Protein AF-A8IU76-F1 (afdb_monomer_lite)

Sequence (264 aa):
MLEATATAAWGLGAREHKGDKATFLGLSVDLSAPYYNNNNHASSGDSSPSNGSLADVPVNFDLFSGLPHAPPAPAAPAAQATANPQADYIAAILAAAAEAKGAQGGAAAYGATSDQMAKQAYAAAVAQQQHQQQVAAAQAQAQQQALLQHYLAQQQAQQHAQQHAQQLLMLQAQQQQVAAQRAAQQQAAQIAAAAQIAAVQRAQQLAAHQAAAQQAAMMQAYQAGAAVQAQRAAAQQAMQQLQAAAFLQQALLQIQQAQQNNKK

Structure (mmCIF, N/CA/C/O backbone):
data_AF-A8IU76-F1
#
_entry.id   AF-A8IU76-F1
#
loop_
_atom_site.group_PDB
_atom_site.id
_atom_site.type_symbol
_atom_site.label_atom_id
_atom_site.label_alt_id
_atom_site.label_comp_id
_atom_site.label_asym_id
_atom_site.label_entity_id
_atom_site.label_seq_id
_atom_site.pdbx_PDB_ins_code
_atom_site.Cartn_x
_atom_site.Cartn_y
_atom_site.Cartn_z
_atom_site.occupancy
_atom_site.B_iso_or_equiv
_atom_site.auth_seq_id
_atom_site.auth_comp_id
_atom_site.auth_asym_id
_atom_site.auth_atom_id
_atom_site.pdbx_PDB_model_num
ATOM 1 N N . MET A 1 1 ? -21.729 -13.462 -30.671 1.00 39.34 1 MET A N 1
ATOM 2 C CA . MET A 1 1 ? -21.453 -14.477 -29.638 1.00 39.34 1 MET A CA 1
ATOM 3 C C . MET A 1 1 ? -21.723 -13.840 -28.289 1.00 39.34 1 MET A C 1
ATOM 5 O O . MET A 1 1 ? -20.968 -12.972 -27.875 1.00 39.34 1 MET A O 1
ATOM 9 N N . LEU A 1 2 ? -22.870 -14.180 -27.701 1.00 38.78 2 LEU A N 1
ATOM 10 C CA . LEU A 1 2 ? -23.130 -14.037 -26.269 1.00 38.78 2 LEU A CA 1
ATOM 11 C C . LEU A 1 2 ? -22.317 -15.107 -25.529 1.00 38.78 2 LEU A C 1
ATOM 13 O O . LEU A 1 2 ? -22.300 -16.229 -26.019 1.00 38.78 2 LEU A O 1
ATOM 17 N N . GLU A 1 3 ? -21.723 -14.751 -24.386 1.00 28.91 3 GLU A N 1
ATOM 18 C CA . GLU A 1 3 ? -21.506 -15.575 -23.171 1.00 28.91 3 GLU A CA 1
ATOM 19 C C . GLU A 1 3 ? -20.602 -14.753 -22.220 1.00 28.91 3 GLU A C 1
ATOM 21 O O . GLU A 1 3 ? -19.431 -14.544 -22.501 1.00 28.91 3 GLU A O 1
ATOM 26 N N . ALA A 1 4 ? -21.137 -13.963 -21.283 1.00 29.64 4 ALA A N 1
ATOM 27 C CA . ALA A 1 4 ? -21.650 -14.323 -19.952 1.00 29.64 4 ALA A CA 1
ATOM 28 C C . ALA A 1 4 ? -20.637 -13.973 -18.827 1.00 29.64 4 ALA A C 1
ATOM 30 O O . ALA A 1 4 ? -19.606 -14.617 -18.711 1.00 29.64 4 ALA A O 1
ATOM 31 N N . THR A 1 5 ? -21.025 -13.005 -17.969 1.00 34.19 5 THR A N 1
ATOM 32 C CA . THR A 1 5 ? -20.860 -12.954 -16.483 1.00 34.19 5 THR A CA 1
ATOM 33 C C . THR A 1 5 ? -19.451 -13.067 -15.849 1.00 34.19 5 THR A C 1
ATOM 35 O O . THR A 1 5 ? -18.667 -13.929 -16.188 1.00 34.19 5 THR A O 1
ATOM 38 N N . ALA A 1 6 ? -19.065 -12.287 -14.830 1.00 31.52 6 ALA A N 1
ATOM 39 C CA . ALA A 1 6 ? -19.835 -11.993 -13.627 1.00 31.52 6 ALA A CA 1
ATOM 40 C C . ALA A 1 6 ? -19.388 -10.708 -12.901 1.00 31.52 6 ALA A C 1
ATOM 42 O O . ALA A 1 6 ? -18.216 -10.474 -12.612 1.00 31.52 6 ALA A O 1
ATOM 43 N N . THR A 1 7 ? -20.401 -9.932 -12.538 1.00 45.78 7 THR A N 1
ATOM 44 C CA . THR A 1 7 ? -20.462 -8.948 -11.462 1.00 45.78 7 THR A CA 1
ATOM 45 C C . THR A 1 7 ? -20.035 -9.557 -10.121 1.00 45.78 7 THR A C 1
ATOM 47 O O . THR A 1 7 ? -20.655 -10.510 -9.657 1.00 45.78 7 THR A O 1
ATOM 50 N N . ALA A 1 8 ? -19.046 -8.962 -9.454 1.00 34.59 8 ALA A N 1
ATOM 51 C CA . ALA A 1 8 ? -18.797 -9.168 -8.027 1.00 34.59 8 ALA A CA 1
ATOM 52 C C . ALA A 1 8 ? -18.811 -7.811 -7.313 1.00 34.59 8 ALA A C 1
ATOM 54 O O . ALA A 1 8 ? -17.781 -7.260 -6.933 1.00 34.59 8 ALA A O 1
ATOM 55 N N . ALA A 1 9 ? -20.017 -7.267 -7.146 1.00 38.09 9 ALA A N 1
ATOM 56 C CA . ALA A 1 9 ? -20.291 -6.371 -6.038 1.00 38.09 9 ALA A CA 1
ATOM 57 C C . ALA A 1 9 ? -20.128 -7.195 -4.756 1.00 38.09 9 ALA A C 1
ATOM 59 O O . ALA A 1 9 ? -20.856 -8.165 -4.548 1.00 38.09 9 ALA A O 1
ATOM 60 N N . TRP A 1 10 ? -19.187 -6.825 -3.892 1.00 32.84 10 TRP A N 1
ATOM 61 C CA . TRP A 1 10 ? -19.132 -7.352 -2.530 1.00 32.84 10 TRP A CA 1
ATOM 62 C C . TRP A 1 10 ? -20.201 -6.643 -1.692 1.00 32.84 10 TRP A C 1
ATOM 64 O O . TRP A 1 10 ? -19.914 -5.885 -0.773 1.00 32.84 10 TRP A O 1
ATOM 74 N N . GLY A 1 11 ? -21.462 -6.875 -2.061 1.00 36.66 11 GLY A N 1
ATOM 75 C CA . GLY A 1 11 ? -22.603 -6.706 -1.181 1.00 36.66 11 GLY A CA 1
ATOM 76 C C . GLY A 1 11 ? -22.719 -7.971 -0.346 1.00 36.66 11 GLY A C 1
ATOM 77 O O . GLY A 1 11 ? -23.295 -8.962 -0.792 1.00 36.66 11 GLY A O 1
ATOM 78 N N . LEU A 1 12 ? -22.138 -7.956 0.852 1.00 33.41 12 LEU A N 1
ATOM 79 C CA . LEU A 1 12 ? -22.355 -9.004 1.841 1.00 33.41 12 LEU A CA 1
ATOM 80 C C . LEU A 1 12 ? -23.791 -8.864 2.372 1.00 33.41 12 LEU A C 1
ATOM 82 O O . LEU A 1 12 ? -24.054 -8.157 3.340 1.00 33.41 12 LEU A O 1
ATOM 86 N N . GLY A 1 13 ? -24.735 -9.493 1.674 1.00 35.84 13 GLY A N 1
ATOM 87 C CA . GLY A 1 13 ? -26.127 -9.595 2.091 1.00 35.84 13 GLY A CA 1
ATOM 88 C C . GLY A 1 13 ? -26.272 -10.591 3.236 1.00 35.84 13 GLY A C 1
ATOM 89 O O . GLY A 1 13 ? -26.252 -11.802 3.021 1.00 35.84 13 GLY 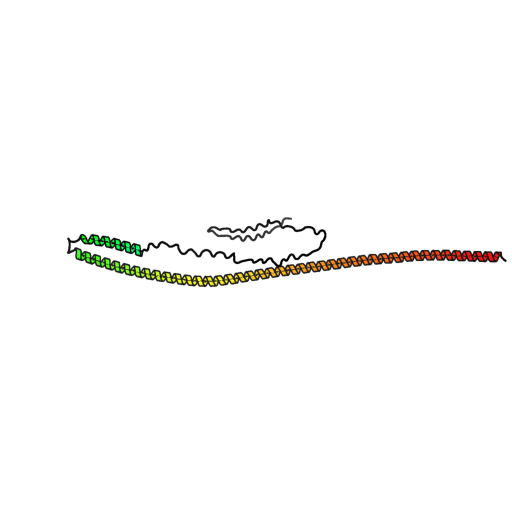A O 1
ATOM 90 N N . ALA A 1 14 ? -26.459 -10.073 4.447 1.00 36.88 14 ALA A N 1
ATOM 91 C CA . ALA A 1 14 ? -27.038 -10.814 5.553 1.00 36.88 14 ALA A CA 1
ATOM 92 C C . ALA A 1 14 ? -28.473 -11.224 5.182 1.00 36.88 14 ALA A C 1
ATOM 94 O O . ALA A 1 14 ? -29.310 -10.379 4.863 1.00 36.88 14 ALA A O 1
ATOM 95 N N . ARG A 1 15 ? -28.773 -12.525 5.220 1.00 34.53 15 ARG A N 1
ATOM 96 C CA . ARG A 1 15 ? -30.160 -12.991 5.294 1.00 34.53 15 ARG A CA 1
ATOM 97 C C . ARG A 1 15 ? -30.530 -13.113 6.760 1.00 34.53 15 ARG A C 1
ATOM 99 O O . ARG A 1 15 ? -30.191 -14.086 7.423 1.00 34.53 15 ARG A O 1
ATOM 106 N N . GLU A 1 16 ? -31.203 -12.083 7.242 1.00 35.94 16 GLU A N 1
ATOM 107 C CA . GLU A 1 16 ? -31.810 -12.036 8.560 1.00 35.94 16 GLU A CA 1
ATOM 108 C C . GLU A 1 16 ? -33.067 -12.921 8.590 1.00 35.94 16 GLU A C 1
ATOM 110 O O . GLU A 1 16 ? -33.919 -12.858 7.699 1.00 35.94 16 GLU A O 1
ATOM 115 N N . HIS A 1 17 ? -33.191 -13.751 9.626 1.00 36.34 17 HIS A N 1
ATOM 116 C CA . HIS A 1 17 ? -34.420 -14.463 9.951 1.00 36.34 17 HIS A CA 1
ATOM 117 C C . HIS A 1 17 ? -35.141 -13.663 11.046 1.00 36.34 17 HIS A C 1
ATOM 119 O O . HIS A 1 17 ? -34.788 -13.756 12.212 1.00 36.34 17 HIS A O 1
ATOM 125 N N . LYS A 1 18 ? -36.141 -12.873 10.627 1.00 38.44 18 LYS A N 1
ATOM 126 C CA . LYS A 1 18 ? -37.243 -12.284 11.416 1.00 38.44 18 LYS A CA 1
ATOM 127 C C . LYS A 1 18 ? -36.901 -11.733 12.816 1.00 38.44 18 LYS A C 1
ATOM 129 O O . LYS A 1 18 ? -37.020 -12.455 13.801 1.00 38.44 18 LYS A O 1
ATOM 134 N N . GLY A 1 19 ? -36.725 -10.414 12.911 1.00 42.75 19 GLY A N 1
ATOM 135 C CA . GLY A 1 19 ? -37.005 -9.672 14.145 1.00 42.75 19 GLY A CA 1
ATOM 136 C C . GLY A 1 19 ? -36.156 -8.418 14.328 1.00 42.75 19 GLY A C 1
ATOM 137 O O . GLY A 1 19 ? -35.004 -8.526 14.711 1.00 42.75 19 GLY A O 1
ATOM 138 N N . ASP A 1 20 ? -36.792 -7.262 14.127 1.00 36.53 20 ASP A N 1
ATOM 139 C CA . ASP A 1 20 ? -36.399 -5.915 14.574 1.00 36.53 20 ASP A CA 1
ATOM 140 C C . ASP A 1 20 ? -35.257 -5.146 13.868 1.00 36.53 20 ASP A C 1
ATOM 142 O O . ASP A 1 20 ? -34.083 -5.232 14.194 1.00 36.53 20 ASP A O 1
ATOM 146 N N . LYS A 1 21 ? -35.704 -4.238 12.980 1.00 38.34 21 LYS A N 1
ATOM 147 C CA . LYS A 1 21 ? -35.148 -2.911 12.630 1.00 38.34 21 LYS A CA 1
ATOM 148 C C . LYS A 1 21 ? -33.621 -2.804 12.457 1.00 38.34 21 LYS A C 1
ATOM 150 O O . LYS A 1 21 ? -32.901 -2.396 13.363 1.00 38.34 21 LYS A O 1
ATOM 155 N N . ALA A 1 22 ? -33.169 -2.957 11.212 1.00 40.22 22 ALA A N 1
ATOM 156 C CA . ALA A 1 22 ? -31.839 -2.540 10.776 1.00 40.22 22 ALA A CA 1
ATOM 157 C C . ALA A 1 22 ? -31.761 -1.016 10.529 1.00 40.22 22 ALA A C 1
ATOM 159 O O . ALA A 1 22 ? -32.398 -0.482 9.618 1.00 40.22 22 ALA A O 1
ATOM 160 N N . THR A 1 23 ? -30.939 -0.315 11.311 1.00 42.31 23 THR A N 1
ATOM 161 C CA . THR A 1 23 ? -30.470 1.046 11.006 1.00 42.31 23 THR A CA 1
ATOM 162 C C . THR A 1 23 ? -29.282 0.942 10.045 1.00 42.31 23 THR A C 1
ATOM 164 O O . THR A 1 23 ? -28.211 0.477 10.429 1.00 42.31 23 THR A O 1
ATOM 167 N N . PHE A 1 24 ? -29.459 1.350 8.786 1.00 42.62 24 PHE A N 1
ATOM 168 C CA . PHE A 1 24 ? -28.407 1.331 7.763 1.00 42.62 24 PHE A CA 1
ATOM 169 C C . PHE A 1 24 ? -27.506 2.571 7.877 1.00 42.62 24 PHE A C 1
ATOM 171 O O . PHE A 1 24 ? -27.957 3.687 7.630 1.00 42.62 24 PHE A O 1
ATOM 178 N N . LEU A 1 25 ? -26.219 2.387 8.177 1.00 40.59 25 LEU A N 1
ATOM 179 C CA . LEU A 1 25 ? -25.177 3.397 7.951 1.00 40.59 25 LEU A CA 1
ATOM 180 C C . LEU A 1 25 ? -24.474 3.079 6.626 1.00 40.59 25 LEU A C 1
ATOM 182 O O . LEU A 1 25 ? -23.457 2.393 6.581 1.00 40.59 25 LEU A O 1
ATOM 186 N N . GLY A 1 26 ? -25.069 3.541 5.525 1.00 38.69 26 GLY A N 1
ATOM 187 C CA . GLY A 1 26 ? -24.429 3.529 4.213 1.00 38.69 26 GLY A CA 1
ATOM 188 C C . GLY A 1 26 ? -23.466 4.708 4.087 1.00 38.69 26 GLY A C 1
ATOM 189 O O . GLY A 1 26 ? -23.903 5.848 3.971 1.00 38.69 26 GLY A O 1
ATOM 190 N N . LEU A 1 27 ? -22.159 4.443 4.106 1.00 40.59 27 LEU A N 1
ATOM 191 C CA . LEU A 1 27 ? -21.145 5.404 3.666 1.00 40.59 27 LEU A CA 1
ATOM 192 C C . LEU A 1 27 ? -21.114 5.406 2.134 1.00 40.59 27 LEU A C 1
ATOM 194 O O . LEU A 1 27 ? -20.494 4.546 1.510 1.00 40.59 27 LEU A O 1
ATOM 198 N N . SER A 1 28 ? -21.809 6.362 1.527 1.00 33.28 28 SER A N 1
ATOM 199 C CA . SER A 1 28 ? -21.706 6.650 0.097 1.00 33.28 28 SER A CA 1
ATOM 200 C C . SER A 1 28 ? -20.393 7.388 -0.168 1.00 33.28 28 SER A C 1
ATOM 202 O O . SER A 1 28 ? -20.263 8.559 0.178 1.00 33.28 28 SER A O 1
ATOM 204 N N . VAL A 1 29 ? -19.408 6.721 -0.770 1.00 39.84 29 VAL A N 1
ATOM 205 C CA . VAL A 1 29 ? -18.245 7.408 -1.350 1.00 39.84 29 VAL A CA 1
ATOM 206 C C . VAL A 1 29 ? -18.644 7.858 -2.753 1.00 39.84 29 VAL A C 1
ATOM 208 O O . VAL A 1 29 ? -18.785 7.030 -3.652 1.00 39.84 29 VAL A O 1
ATOM 211 N N . ASP A 1 30 ? -18.872 9.158 -2.932 1.00 41.38 30 ASP A N 1
ATOM 212 C CA . ASP A 1 30 ? -19.084 9.754 -4.250 1.00 41.38 30 ASP A CA 1
ATOM 213 C C . ASP A 1 30 ? -17.736 9.844 -4.986 1.00 41.38 30 ASP A C 1
ATOM 215 O O . ASP A 1 30 ? -16.861 10.633 -4.633 1.00 41.38 30 ASP A O 1
ATOM 219 N N . LEU A 1 31 ? -17.550 8.987 -5.992 1.00 47.50 31 LEU A N 1
ATOM 220 C CA . LEU A 1 31 ? -16.367 8.956 -6.860 1.00 47.50 31 LEU A CA 1
ATOM 221 C C . LEU A 1 31 ? -16.495 9.890 -8.079 1.00 47.50 31 LEU A C 1
ATOM 223 O O . LEU A 1 31 ? -15.748 9.742 -9.043 1.00 47.50 31 LEU A O 1
ATOM 227 N N . SER A 1 32 ? -17.417 10.857 -8.067 1.00 42.06 32 SER A N 1
ATOM 228 C CA . SER A 1 32 ? -17.591 11.807 -9.174 1.00 42.06 32 SER A CA 1
ATOM 229 C C . SER A 1 32 ? -16.636 13.008 -9.167 1.00 42.06 32 SER A C 1
ATOM 231 O O . SER A 1 32 ? -16.735 13.849 -10.060 1.00 42.06 32 SER A O 1
ATOM 233 N N . ALA A 1 33 ? -15.675 13.099 -8.237 1.00 37.69 33 ALA A N 1
ATOM 234 C CA . ALA A 1 33 ? -14.671 14.162 -8.290 1.00 37.69 33 ALA A CA 1
ATOM 235 C C . ALA A 1 33 ? -13.794 13.988 -9.551 1.00 37.69 33 ALA A C 1
ATOM 237 O O . ALA A 1 33 ? -13.055 13.003 -9.651 1.00 37.69 33 ALA A O 1
ATOM 238 N N . PRO A 1 34 ? -13.871 14.904 -10.536 1.00 42.62 34 PRO A N 1
ATOM 239 C CA . PRO A 1 34 ? -13.195 14.736 -11.808 1.00 42.62 34 PRO A CA 1
ATOM 240 C C . PRO A 1 34 ? -11.686 14.722 -11.586 1.00 42.62 34 PRO A C 1
ATOM 242 O O . PRO A 1 34 ? -11.101 15.650 -11.025 1.00 42.62 34 PRO A O 1
ATOM 245 N N . TYR A 1 35 ? -11.064 13.647 -12.056 1.00 37.09 35 TYR A N 1
ATOM 246 C CA . TYR A 1 35 ? -9.625 13.508 -12.187 1.00 37.09 35 TYR A CA 1
ATOM 247 C C . TYR A 1 35 ? -9.133 14.649 -13.089 1.00 37.09 35 TYR A C 1
ATOM 249 O O . TYR A 1 35 ? -9.302 14.596 -14.309 1.00 37.09 35 TYR A O 1
ATOM 257 N N . TYR A 1 36 ? -8.585 15.716 -12.500 1.00 35.91 36 TYR A N 1
ATOM 258 C CA . TYR A 1 36 ? -7.922 16.772 -13.260 1.00 35.91 36 TYR A CA 1
ATOM 259 C C . TYR A 1 36 ? -6.698 16.154 -13.938 1.00 35.91 36 TYR A C 1
ATOM 261 O O . TYR A 1 36 ? -5.645 15.943 -13.340 1.00 35.91 36 TYR A O 1
ATOM 269 N N . ASN A 1 37 ? -6.893 15.804 -15.205 1.00 34.34 37 ASN A N 1
ATOM 270 C CA . ASN A 1 37 ? -5.871 15.347 -16.121 1.00 34.34 37 ASN A CA 1
ATOM 271 C C . ASN A 1 37 ? -4.904 16.510 -16.365 1.00 34.34 37 ASN A C 1
ATOM 273 O O . ASN A 1 37 ? -5.193 17.417 -17.142 1.00 34.34 37 ASN A O 1
ATOM 277 N N . ASN A 1 38 ? -3.765 16.489 -15.677 1.00 37.38 38 ASN A N 1
ATOM 278 C CA . ASN A 1 38 ? -2.711 17.487 -15.818 1.00 37.38 38 ASN A CA 1
ATOM 279 C C . ASN A 1 38 ? -1.825 17.193 -17.045 1.00 37.38 38 ASN A C 1
ATOM 281 O O . ASN A 1 38 ? -0.602 17.270 -16.985 1.00 37.38 38 ASN A O 1
ATOM 285 N N . ASN A 1 39 ? -2.450 16.869 -18.180 1.00 40.19 39 ASN A N 1
ATOM 286 C CA . ASN A 1 39 ? -1.806 16.942 -19.485 1.00 40.19 39 ASN A CA 1
ATOM 287 C C . ASN A 1 39 ? -1.824 18.397 -19.956 1.00 40.19 39 ASN A C 1
ATOM 289 O O . ASN A 1 39 ? -2.489 18.736 -20.934 1.00 40.19 39 ASN A O 1
ATOM 293 N N . ASN A 1 40 ? -1.088 19.263 -19.255 1.00 41.19 40 ASN A N 1
ATOM 294 C CA . ASN A 1 40 ? -0.706 20.539 -19.832 1.00 41.19 40 ASN A CA 1
ATOM 295 C C . ASN A 1 40 ? 0.677 20.385 -20.462 1.00 41.19 40 ASN A C 1
ATOM 297 O O . ASN A 1 40 ? 1.694 20.272 -19.783 1.00 41.19 40 ASN A O 1
ATOM 301 N N . HIS A 1 41 ? 0.633 20.280 -21.786 1.00 39.88 41 HIS A N 1
ATOM 302 C CA . HIS A 1 41 ? 1.686 20.529 -22.756 1.00 39.88 41 HIS A CA 1
ATOM 303 C C . HIS A 1 41 ? 3.019 21.023 -22.167 1.00 39.88 41 HIS A C 1
ATOM 305 O O . HIS A 1 41 ? 3.176 22.188 -21.804 1.00 39.88 41 HIS A O 1
ATOM 311 N N . ALA A 1 42 ? 4.028 20.155 -22.202 1.00 39.03 42 ALA A N 1
ATOM 312 C CA . ALA A 1 42 ? 5.403 20.607 -22.299 1.00 39.03 42 ALA A CA 1
ATOM 313 C C . ALA A 1 42 ? 5.567 21.310 -23.658 1.00 39.03 42 ALA A C 1
ATOM 315 O O . ALA A 1 42 ? 5.675 20.665 -24.700 1.00 39.03 42 ALA A O 1
ATOM 316 N N . SER A 1 43 ? 5.546 22.639 -23.651 1.00 41.94 43 SER A N 1
ATOM 317 C CA . SER A 1 43 ? 6.129 23.450 -24.712 1.00 41.94 43 SER A CA 1
ATOM 318 C C . SER A 1 43 ? 7.045 24.485 -24.078 1.00 41.94 43 SER A C 1
ATOM 320 O O . SER A 1 43 ? 6.608 25.290 -23.264 1.00 41.94 43 SER A O 1
ATOM 322 N N . SER A 1 44 ? 8.303 24.430 -24.519 1.00 40.09 44 SER A N 1
ATOM 323 C CA . SER A 1 44 ? 9.345 25.459 -24.434 1.00 40.09 44 SER A CA 1
ATOM 324 C C . SER A 1 44 ? 9.759 25.943 -23.041 1.00 40.09 44 SER A C 1
ATOM 326 O O . SER A 1 44 ? 9.146 26.829 -22.461 1.00 40.09 44 SER A O 1
ATOM 328 N N . GLY A 1 45 ? 10.873 25.351 -22.594 1.00 48.78 45 GLY A N 1
ATOM 329 C CA . GLY A 1 45 ? 11.925 25.887 -21.726 1.00 48.78 45 GLY A CA 1
ATOM 330 C C . GLY A 1 45 ? 11.750 27.277 -21.122 1.00 48.78 45 GLY A C 1
ATOM 331 O O . GLY A 1 45 ? 11.665 28.255 -21.846 1.00 48.78 45 GLY A O 1
ATOM 332 N N . ASP A 1 46 ? 11.899 27.358 -19.803 1.00 39.94 46 ASP A N 1
ATOM 333 C CA . ASP A 1 46 ? 13.091 27.984 -19.243 1.00 39.94 46 ASP A CA 1
ATOM 334 C C . ASP A 1 46 ? 13.323 27.531 -17.790 1.00 39.94 46 ASP A C 1
ATOM 336 O O . ASP A 1 46 ? 12.422 27.118 -17.064 1.00 39.94 46 ASP A O 1
ATOM 340 N N . SER A 1 47 ? 14.594 27.562 -17.436 1.00 43.12 47 SER A N 1
ATOM 341 C CA . SER A 1 47 ? 15.259 27.404 -16.148 1.00 43.12 47 SER A CA 1
ATOM 342 C C . SER A 1 47 ? 14.488 27.770 -14.858 1.00 43.12 47 SER A C 1
ATOM 344 O O . SER A 1 47 ? 14.191 28.930 -14.590 1.00 43.12 47 SER A O 1
ATOM 346 N N . SER A 1 48 ? 14.308 26.774 -13.974 1.00 32.19 48 SER A N 1
ATOM 347 C CA . SER A 1 48 ? 14.663 26.795 -12.530 1.00 32.19 48 SER A CA 1
ATOM 348 C C . SER A 1 48 ? 13.879 25.727 -11.753 1.00 32.19 48 SER A C 1
ATOM 350 O O . SER A 1 48 ? 12.673 25.887 -11.576 1.00 32.19 48 SER A O 1
ATOM 352 N N . PRO A 1 49 ? 14.509 24.679 -11.186 1.00 41.91 49 PRO A N 1
ATOM 353 C CA . PRO A 1 49 ? 13.912 23.976 -10.063 1.00 41.91 49 PRO A CA 1
ATOM 354 C C . PRO A 1 49 ? 14.157 24.832 -8.814 1.00 41.91 49 PRO A C 1
ATOM 356 O O . PRO A 1 49 ? 15.098 24.609 -8.055 1.00 41.91 49 PRO A O 1
ATOM 359 N N . SER A 1 50 ? 13.346 25.871 -8.620 1.00 37.59 50 SER A N 1
ATOM 360 C CA . SER A 1 50 ? 13.212 26.467 -7.298 1.00 37.59 50 SER A CA 1
ATOM 361 C C . SER A 1 50 ? 12.608 25.411 -6.372 1.00 37.59 50 SER A C 1
ATOM 363 O O . SER A 1 50 ? 11.603 24.775 -6.686 1.00 37.59 50 SER A O 1
ATOM 365 N N . ASN A 1 51 ? 13.280 25.195 -5.243 1.00 45.50 51 ASN A N 1
ATOM 366 C CA . ASN A 1 51 ? 12.844 24.370 -4.124 1.00 45.50 51 ASN A CA 1
ATOM 367 C C . ASN A 1 51 ? 11.392 24.685 -3.723 1.00 45.50 51 ASN A C 1
ATOM 369 O O . ASN A 1 51 ? 11.142 25.553 -2.890 1.00 45.50 51 ASN A O 1
ATOM 373 N N . GLY A 1 52 ? 10.436 23.935 -4.261 1.00 41.19 52 GLY A N 1
ATOM 374 C CA . GLY A 1 52 ? 9.148 23.701 -3.623 1.00 41.19 52 GLY A CA 1
ATOM 375 C C . GLY A 1 52 ? 9.318 22.561 -2.627 1.00 41.19 52 GLY A C 1
ATOM 376 O O . GLY A 1 52 ? 9.064 21.408 -2.963 1.00 41.19 52 GLY A O 1
ATOM 377 N N . SER A 1 53 ? 9.835 22.882 -1.440 1.00 43.16 53 SER A N 1
ATOM 378 C CA . SER A 1 53 ? 10.005 21.959 -0.316 1.00 43.16 53 SER A CA 1
ATOM 379 C C . SER A 1 53 ? 8.686 21.242 -0.004 1.00 43.16 53 SER A C 1
ATOM 381 O O . SER A 1 53 ? 7.791 21.794 0.628 1.00 43.16 53 SER A O 1
ATOM 383 N N . LEU A 1 54 ? 8.587 19.979 -0.420 1.00 44.19 54 LEU A N 1
ATOM 384 C CA . LEU A 1 54 ? 7.600 19.004 0.059 1.00 44.19 54 LEU A CA 1
ATOM 385 C C . LEU A 1 54 ? 7.956 18.474 1.466 1.00 44.19 54 LEU A C 1
ATOM 387 O O . LEU A 1 54 ? 7.387 17.479 1.905 1.00 44.19 54 LEU A O 1
ATOM 391 N N . ALA A 1 55 ? 8.909 19.110 2.161 1.00 41.97 55 ALA A N 1
ATOM 392 C CA . ALA A 1 55 ? 9.393 18.686 3.471 1.00 41.97 55 ALA A CA 1
ATOM 393 C C . ALA A 1 55 ? 8.690 19.368 4.663 1.00 41.97 55 ALA A C 1
ATOM 395 O O . ALA A 1 55 ? 8.924 18.946 5.787 1.00 41.97 55 ALA A O 1
ATOM 396 N N . ASP A 1 56 ? 7.797 20.344 4.449 1.00 45.91 56 ASP A N 1
ATOM 397 C CA . ASP A 1 56 ? 7.154 21.102 5.542 1.00 45.91 56 ASP A CA 1
ATOM 398 C C . ASP A 1 56 ? 5.619 21.124 5.469 1.00 45.91 56 ASP A C 1
ATOM 400 O O . ASP A 1 56 ? 4.971 22.126 5.770 1.00 45.91 56 ASP A O 1
ATOM 404 N N . VAL A 1 57 ? 4.999 19.997 5.118 1.00 40.16 57 VAL A N 1
ATOM 405 C CA . VAL A 1 57 ? 3.627 19.745 5.580 1.00 40.16 57 VAL A CA 1
ATOM 406 C C . VAL A 1 57 ? 3.721 18.710 6.696 1.00 40.16 57 VAL A C 1
ATOM 408 O O . VAL A 1 57 ? 3.693 17.511 6.409 1.00 40.16 57 VAL A O 1
ATOM 411 N N . PRO A 1 58 ? 3.857 19.124 7.972 1.00 44.00 58 PRO A N 1
ATOM 412 C CA . PRO A 1 58 ? 3.642 18.212 9.075 1.00 44.00 58 PRO A CA 1
ATOM 413 C C . PRO A 1 58 ? 2.156 17.867 9.059 1.00 44.00 58 PRO A C 1
ATOM 415 O O . PRO A 1 58 ? 1.328 18.554 9.656 1.00 44.00 58 PRO A O 1
ATOM 418 N N . VAL A 1 59 ? 1.796 16.806 8.340 1.00 45.91 59 VAL A N 1
ATOM 419 C CA . VAL A 1 59 ? 0.483 16.194 8.491 1.00 45.91 59 VAL A CA 1
ATOM 420 C C . VAL A 1 59 ? 0.515 15.455 9.826 1.00 45.91 59 VAL A C 1
ATOM 422 O O . VAL A 1 59 ? 0.712 14.244 9.896 1.00 45.91 59 VAL A O 1
ATOM 425 N N . ASN A 1 60 ? 0.383 16.216 10.914 1.00 40.31 60 ASN A N 1
ATOM 426 C CA . ASN A 1 60 ? -0.022 15.682 12.202 1.00 40.31 60 ASN A CA 1
ATOM 427 C C . ASN A 1 60 ? -1.465 15.212 12.027 1.00 40.31 60 ASN A C 1
ATOM 429 O O . ASN A 1 60 ? -2.418 15.960 12.240 1.00 40.31 60 ASN A O 1
ATOM 433 N N . PHE A 1 61 ? -1.624 13.969 11.580 1.00 44.81 61 PHE A N 1
ATOM 434 C CA . PHE A 1 61 ? -2.870 13.249 11.756 1.00 44.81 61 PHE A CA 1
ATOM 435 C C . PHE A 1 61 ? -3.042 13.032 13.258 1.00 44.81 61 PHE A C 1
ATOM 437 O O . PHE A 1 61 ? -2.563 12.042 13.811 1.00 44.81 61 PHE A O 1
ATOM 444 N N . ASP A 1 62 ? -3.694 13.981 13.927 1.00 45.38 62 ASP A N 1
ATOM 445 C CA . ASP A 1 62 ? -4.192 13.786 15.283 1.00 45.38 62 ASP A CA 1
ATOM 446 C C . ASP A 1 62 ? -5.347 12.772 15.239 1.00 45.38 62 ASP A C 1
ATOM 448 O O . ASP A 1 62 ? -6.538 13.094 15.187 1.00 45.38 62 ASP A O 1
ATOM 452 N N . LEU A 1 63 ? -4.951 11.500 15.181 1.00 47.69 63 LEU A N 1
ATOM 453 C CA . LEU A 1 63 ? -5.804 10.315 15.151 1.00 47.69 63 LEU A CA 1
ATOM 454 C C . LEU A 1 63 ? -6.468 10.027 16.509 1.00 47.69 63 LEU A C 1
ATOM 456 O O . LEU A 1 63 ? -7.106 8.987 16.654 1.00 47.69 63 LEU A O 1
ATOM 460 N N . PHE A 1 64 ? -6.371 10.933 17.491 1.00 47.53 64 PHE A N 1
ATOM 461 C CA . PHE A 1 64 ? -7.035 10.788 18.789 1.00 47.53 64 PHE A CA 1
ATOM 462 C C . PHE A 1 64 ? -8.333 11.595 18.930 1.00 47.53 64 PHE A C 1
ATOM 464 O O . PHE A 1 64 ? -9.074 11.381 19.888 1.00 47.53 64 PHE A O 1
ATOM 471 N N . SER A 1 65 ? -8.695 12.441 17.959 1.00 47.47 65 SER A N 1
ATOM 472 C CA . SER A 1 65 ? -9.992 13.150 17.984 1.00 47.47 65 SER A CA 1
ATOM 473 C C . SER A 1 65 ? -11.194 12.256 17.640 1.00 47.47 65 SER A C 1
ATOM 475 O O . SER A 1 65 ? -12.337 12.606 17.922 1.00 47.47 65 SER A O 1
ATOM 477 N N . GLY A 1 66 ? -10.931 11.070 17.086 1.00 41.38 66 GLY A N 1
ATOM 478 C CA . GLY A 1 66 ? -11.918 10.031 16.813 1.00 41.38 66 GLY A CA 1
ATOM 479 C C . GLY A 1 66 ? -12.048 8.997 17.926 1.00 41.38 66 GLY A C 1
ATOM 480 O O . GLY A 1 66 ? -12.502 7.893 17.640 1.00 41.38 66 GLY A O 1
ATOM 481 N N . LEU A 1 67 ? -11.649 9.313 19.168 1.00 45.47 67 LEU A N 1
ATOM 482 C CA . LEU A 1 67 ? -12.202 8.620 20.331 1.00 45.47 67 LEU A CA 1
ATOM 483 C C . LEU A 1 67 ? -13.724 8.651 20.148 1.00 45.47 67 LEU A C 1
ATOM 485 O O . LEU A 1 67 ? -14.300 9.741 20.247 1.00 45.47 67 LEU A O 1
ATOM 489 N N . PRO A 1 68 ? -14.408 7.518 19.874 1.00 46.12 68 PRO A N 1
ATOM 490 C CA . PRO A 1 68 ? -15.830 7.496 20.129 1.00 46.12 68 PRO A CA 1
ATOM 491 C C . PRO A 1 68 ? -15.919 7.907 21.589 1.00 46.12 68 PRO A C 1
ATOM 493 O O . PRO A 1 68 ? -15.316 7.254 22.445 1.00 46.12 68 PRO A O 1
ATOM 496 N N . HIS A 1 69 ? -16.556 9.048 21.866 1.00 50.72 69 HIS A N 1
ATOM 497 C CA . HIS A 1 69 ? -17.021 9.328 23.210 1.00 50.72 69 HIS A CA 1
ATOM 498 C C . HIS A 1 69 ? -17.692 8.036 23.636 1.00 50.72 69 HIS A C 1
ATOM 500 O O . HIS A 1 69 ? -18.696 7.643 23.033 1.00 50.72 69 HIS A O 1
ATOM 506 N N . ALA A 1 70 ? -17.037 7.308 24.548 1.00 42.53 70 ALA A N 1
ATOM 507 C CA . ALA A 1 70 ? -17.576 6.074 25.061 1.00 42.53 70 ALA A CA 1
ATOM 508 C C . ALA A 1 70 ? -19.012 6.429 25.445 1.00 42.53 70 ALA A C 1
ATOM 510 O O . ALA A 1 70 ? -19.199 7.484 26.069 1.00 42.53 70 ALA A O 1
ATOM 511 N N . PRO A 1 71 ? -20.008 5.664 24.962 1.00 45.03 71 PRO A N 1
ATOM 512 C CA . PRO A 1 71 ? -21.406 5.978 25.213 1.00 45.03 71 PRO A CA 1
ATOM 513 C C . PRO A 1 71 ? -21.521 6.346 26.689 1.00 45.03 71 PRO A C 1
ATOM 515 O O . PRO A 1 71 ? -20.919 5.625 27.496 1.00 45.03 71 PRO A O 1
ATOM 518 N N . PRO A 1 72 ? -22.162 7.484 27.038 1.00 48.28 72 PRO A N 1
ATOM 519 C CA . PRO A 1 72 ? -22.260 7.916 28.423 1.00 48.28 72 PRO A CA 1
ATOM 520 C C . PRO A 1 72 ? -22.643 6.688 29.227 1.00 48.28 72 PRO A C 1
ATOM 522 O O . PRO A 1 72 ? -23.648 6.043 28.907 1.00 48.28 72 PRO A O 1
ATOM 525 N N . ALA A 1 73 ? -21.757 6.304 30.156 1.00 43.28 73 ALA A N 1
ATOM 526 C CA . ALA A 1 73 ? -21.957 5.144 31.007 1.00 43.28 73 ALA A CA 1
ATOM 527 C C . ALA A 1 73 ? -23.419 5.188 31.453 1.00 43.28 73 ALA A C 1
ATOM 529 O O . ALA A 1 73 ? -23.848 6.277 31.855 1.00 43.28 73 ALA A O 1
ATOM 530 N N . PRO A 1 74 ? -24.187 4.095 31.262 1.00 46.94 74 PRO A N 1
ATOM 531 C CA . PRO A 1 74 ? -25.634 4.090 31.420 1.00 46.94 74 PRO A CA 1
ATOM 532 C C . PRO A 1 74 ? -25.969 4.906 32.650 1.00 46.94 74 PRO A C 1
ATOM 534 O O . PRO A 1 74 ? -25.467 4.601 33.736 1.00 46.94 74 PRO A O 1
ATOM 537 N N . ALA A 1 75 ? -26.689 6.008 32.411 1.00 44.28 75 ALA A N 1
ATOM 538 C CA . ALA A 1 75 ? -27.049 6.964 33.434 1.00 44.28 75 ALA A CA 1
ATOM 539 C C . ALA A 1 75 ? -27.472 6.159 34.655 1.00 44.28 75 ALA A C 1
ATOM 541 O O . ALA A 1 75 ? -28.362 5.306 34.549 1.00 44.28 75 ALA A O 1
ATOM 542 N N . ALA A 1 76 ? -26.751 6.377 35.761 1.00 39.03 76 ALA A N 1
ATOM 543 C CA . ALA A 1 76 ? -27.097 5.838 37.062 1.00 39.03 76 ALA A CA 1
ATOM 544 C C . ALA A 1 76 ? -28.621 5.888 37.177 1.00 39.03 76 ALA A C 1
ATOM 546 O O . ALA A 1 76 ? -29.169 6.941 36.825 1.00 39.03 76 ALA A O 1
ATOM 547 N N . PRO A 1 77 ? -29.294 4.780 37.553 1.00 49.56 77 PRO A N 1
ATOM 548 C CA . PRO A 1 77 ? -30.745 4.739 37.610 1.00 49.56 77 PRO A CA 1
ATOM 549 C C . PRO A 1 77 ? -31.196 6.024 38.277 1.00 49.56 77 PRO A C 1
ATOM 551 O O . PRO A 1 77 ? -30.805 6.298 39.416 1.00 49.56 77 PRO A O 1
ATOM 554 N N . ALA A 1 78 ? -31.876 6.856 37.475 1.00 40.84 78 ALA A N 1
ATOM 555 C CA . ALA A 1 78 ? -32.382 8.148 37.885 1.00 40.84 78 ALA A CA 1
ATOM 556 C C . ALA A 1 78 ? -32.969 7.937 39.261 1.00 40.84 78 ALA A C 1
ATOM 558 O O . ALA A 1 78 ? -33.720 6.972 39.421 1.00 40.84 78 ALA A O 1
ATOM 559 N N . ALA A 1 79 ? -32.547 8.768 40.216 1.00 44.72 79 ALA A N 1
ATOM 560 C CA . ALA A 1 79 ? -33.094 8.821 41.550 1.00 44.72 79 ALA A CA 1
ATOM 561 C C . ALA A 1 79 ? -34.602 8.579 41.448 1.00 44.72 79 ALA A C 1
ATOM 563 O O . ALA A 1 79 ? -35.375 9.489 41.148 1.00 44.72 79 ALA A O 1
ATOM 564 N N . GLN A 1 80 ? -35.023 7.325 41.656 1.00 41.81 80 GLN A N 1
ATOM 565 C CA . GLN A 1 80 ? -36.342 7.084 42.168 1.00 41.81 80 GLN A CA 1
ATOM 566 C C . GLN A 1 80 ? -36.271 7.905 43.431 1.00 41.81 80 GLN A C 1
ATOM 568 O O . GLN A 1 80 ? -35.403 7.665 44.273 1.00 41.81 80 GLN A O 1
ATOM 573 N N . ALA A 1 81 ? -37.063 8.971 43.472 1.00 41.12 81 ALA A N 1
ATOM 574 C CA . ALA A 1 81 ? -37.429 9.596 44.711 1.00 41.12 81 ALA A CA 1
ATOM 575 C C . ALA A 1 81 ? -37.909 8.432 45.571 1.00 41.12 81 ALA A C 1
ATOM 577 O O . ALA A 1 81 ? -39.040 7.967 45.444 1.00 41.12 81 ALA A O 1
ATOM 578 N N . THR A 1 82 ? -36.989 7.863 46.342 1.00 52.62 82 THR A N 1
ATOM 579 C CA . THR A 1 82 ? -37.277 6.951 47.416 1.00 52.62 82 THR A CA 1
ATOM 580 C C . THR A 1 82 ? -38.004 7.861 48.378 1.00 52.62 82 THR A C 1
ATOM 582 O O . THR A 1 82 ? -37.378 8.497 49.225 1.00 52.62 82 THR A O 1
ATOM 585 N N . ALA A 1 83 ? -39.312 8.024 48.147 1.00 47.50 83 ALA A N 1
ATOM 586 C CA . ALA A 1 83 ? -40.276 8.305 49.184 1.00 47.50 83 ALA A CA 1
ATOM 587 C C . ALA A 1 83 ? -39.859 7.353 50.288 1.00 47.50 83 ALA A C 1
ATOM 589 O O . ALA A 1 83 ? -39.876 6.138 50.092 1.00 47.50 83 ALA A O 1
ATOM 590 N N . ASN A 1 84 ? -39.189 7.922 51.286 1.00 54.50 84 ASN A N 1
ATOM 591 C CA . ASN A 1 84 ? -38.424 7.171 52.249 1.00 54.50 84 ASN A CA 1
ATOM 592 C C . ASN A 1 84 ? -39.470 6.322 52.970 1.00 54.50 84 ASN A C 1
ATOM 594 O O . ASN A 1 84 ? -40.216 6.885 53.771 1.00 54.50 84 ASN A O 1
ATOM 598 N N . PRO A 1 85 ? -39.596 5.011 52.682 1.00 57.06 85 PRO A N 1
ATOM 599 C CA . PRO A 1 85 ? -40.736 4.244 53.165 1.00 57.06 85 PRO A CA 1
ATOM 600 C C . PRO A 1 85 ? -40.685 4.175 54.688 1.00 57.06 85 PRO A C 1
ATOM 602 O O . PRO A 1 85 ? -41.706 4.003 55.332 1.00 57.06 85 PRO A O 1
ATOM 605 N N . GLN A 1 86 ? -39.494 4.370 55.269 1.00 55.62 86 GLN A N 1
ATOM 606 C CA . GLN A 1 86 ? -39.293 4.526 56.700 1.00 55.62 86 GLN A CA 1
ATOM 607 C C . GLN A 1 86 ? -39.856 5.851 57.230 1.00 55.62 86 GLN A C 1
ATOM 609 O O . GLN A 1 86 ? -40.424 5.853 58.314 1.00 55.62 86 GLN A O 1
ATOM 614 N N . ALA A 1 87 ? -39.754 6.961 56.492 1.00 50.59 87 ALA A N 1
ATOM 615 C CA . ALA A 1 87 ? -40.359 8.238 56.878 1.00 50.59 87 ALA A CA 1
ATOM 616 C C . ALA A 1 87 ? -41.888 8.213 56.728 1.00 50.59 87 ALA A C 1
ATOM 618 O O . ALA A 1 87 ? -42.583 8.661 57.637 1.00 50.59 87 ALA A O 1
ATOM 619 N N . ASP A 1 88 ? -42.408 7.619 55.650 1.00 66.75 88 ASP A N 1
ATOM 620 C CA . ASP A 1 88 ? -43.852 7.424 55.455 1.00 66.75 88 ASP A CA 1
ATOM 621 C C . ASP A 1 88 ? -44.432 6.438 56.486 1.00 66.75 88 ASP A C 1
ATOM 623 O O . ASP A 1 88 ? -45.518 6.655 57.022 1.00 66.75 88 ASP A O 1
ATOM 627 N N . TYR A 1 89 ? -43.677 5.397 56.856 1.00 63.97 89 TYR A N 1
ATOM 628 C CA . TYR A 1 89 ? -44.038 4.458 57.922 1.00 63.97 89 TYR A CA 1
ATOM 629 C C . TYR A 1 89 ? -43.999 5.105 59.315 1.00 63.97 89 TYR A C 1
ATOM 631 O O . TYR A 1 89 ? -44.907 4.885 60.114 1.00 63.97 89 TYR A O 1
ATOM 639 N N . ILE A 1 90 ? -43.006 5.953 59.613 1.00 69.81 90 ILE A N 1
ATOM 640 C CA . ILE A 1 90 ? -42.950 6.714 60.873 1.00 69.81 90 ILE A CA 1
ATOM 641 C C . ILE A 1 90 ? -44.088 7.739 60.937 1.00 69.81 90 ILE A C 1
ATOM 643 O O . ILE A 1 90 ? -44.716 7.862 61.985 1.00 69.81 90 ILE A O 1
ATOM 647 N N . ALA A 1 91 ? -44.403 8.431 59.838 1.00 59.66 91 ALA A N 1
ATOM 648 C CA . ALA A 1 91 ? -45.532 9.358 59.774 1.00 59.66 91 ALA A CA 1
ATOM 649 C C . ALA A 1 91 ? -46.877 8.633 59.964 1.00 59.66 91 ALA A C 1
ATOM 651 O O . ALA A 1 91 ? -47.726 9.115 60.711 1.00 59.66 91 ALA A O 1
ATOM 652 N N . ALA A 1 92 ? -47.042 7.443 59.377 1.00 63.72 92 ALA A N 1
ATOM 653 C CA . ALA A 1 92 ? -48.224 6.605 59.567 1.00 63.72 92 ALA A CA 1
ATOM 654 C C . ALA A 1 92 ? -48.348 6.068 61.007 1.00 63.72 92 ALA A C 1
ATOM 656 O O . ALA A 1 92 ? -49.439 6.092 61.574 1.00 63.72 92 ALA A O 1
ATOM 657 N N . ILE A 1 93 ? -47.244 5.648 61.640 1.00 70.75 93 ILE A N 1
ATOM 658 C CA . ILE A 1 93 ? -47.239 5.222 63.051 1.00 70.75 93 ILE A CA 1
ATOM 659 C C . ILE A 1 93 ? -47.516 6.400 63.985 1.00 70.75 93 ILE A C 1
ATOM 661 O O . ILE A 1 93 ? -48.265 6.249 64.948 1.00 70.75 93 ILE A O 1
ATOM 665 N N . LEU A 1 94 ? -46.941 7.575 63.717 1.00 76.12 94 LEU A N 1
ATOM 666 C CA . LEU A 1 94 ? -47.143 8.760 64.548 1.00 76.12 94 LEU A CA 1
ATOM 667 C C . LEU A 1 94 ? -48.584 9.289 64.425 1.00 76.12 94 LEU A C 1
ATOM 669 O O . LEU A 1 94 ? -49.166 9.691 65.432 1.00 76.12 94 LEU A O 1
ATOM 673 N N . ALA A 1 95 ? -49.187 9.216 63.233 1.00 63.22 95 ALA A N 1
ATOM 674 C CA . ALA A 1 95 ? -50.597 9.539 63.008 1.00 63.22 95 ALA A CA 1
ATOM 675 C C . ALA A 1 95 ? -51.543 8.526 63.685 1.00 63.22 95 ALA A C 1
ATOM 677 O O . ALA A 1 95 ? -52.464 8.927 64.395 1.00 63.22 95 ALA A O 1
ATOM 678 N N . ALA A 1 96 ? -51.265 7.222 63.573 1.00 58.41 96 ALA A N 1
ATOM 679 C CA . ALA A 1 96 ? -52.045 6.176 64.240 1.00 58.41 96 ALA A CA 1
ATOM 680 C C . ALA A 1 96 ? -51.915 6.222 65.779 1.00 58.41 96 ALA A C 1
ATOM 682 O O . ALA A 1 96 ? -52.878 5.968 66.504 1.00 58.41 96 ALA A O 1
ATOM 683 N N . ALA A 1 97 ? -50.744 6.599 66.303 1.00 56.09 97 ALA A N 1
ATOM 684 C CA . ALA A 1 97 ? -50.526 6.791 67.737 1.00 56.09 97 ALA A CA 1
ATOM 685 C C . ALA A 1 97 ? -51.252 8.035 68.287 1.00 56.09 97 ALA A C 1
ATOM 687 O O . ALA A 1 97 ? -51.664 8.035 69.451 1.00 56.09 97 ALA A O 1
ATOM 688 N N . ALA A 1 98 ? -51.448 9.075 67.469 1.00 55.38 98 ALA A N 1
ATOM 689 C CA . ALA A 1 98 ? -52.239 10.248 67.836 1.00 55.38 98 ALA A CA 1
ATOM 690 C C . ALA A 1 98 ? -53.746 9.928 67.913 1.00 55.38 98 ALA A C 1
ATOM 692 O O . ALA A 1 98 ? -54.407 10.340 68.869 1.00 55.38 98 ALA A O 1
ATOM 693 N N . GLU A 1 99 ? -54.277 9.119 66.989 1.00 57.41 99 GLU A N 1
ATOM 694 C CA . GLU A 1 99 ? -55.670 8.642 67.033 1.00 57.41 99 GLU A CA 1
ATOM 695 C C . GLU A 1 99 ? -55.925 7.669 68.200 1.00 57.41 99 GLU A C 1
ATOM 697 O O . GLU A 1 99 ? -56.941 7.773 68.892 1.00 57.41 99 GLU A O 1
ATOM 702 N N . ALA A 1 100 ? -54.971 6.784 68.512 1.00 54.22 100 ALA A N 1
ATOM 703 C CA . ALA A 1 100 ? -55.092 5.839 69.626 1.00 54.22 100 ALA A CA 1
ATOM 704 C C . ALA A 1 100 ? -55.090 6.520 71.010 1.00 54.22 100 ALA A C 1
ATOM 706 O O . ALA A 1 100 ? -55.734 6.036 71.944 1.00 54.22 100 ALA A O 1
ATOM 707 N N . LYS A 1 101 ? -54.416 7.669 71.155 1.00 55.31 101 LYS A N 1
ATOM 708 C CA . LYS A 1 101 ? -54.432 8.453 72.402 1.00 55.31 101 LYS A CA 1
ATOM 709 C C . LYS A 1 101 ? -55.714 9.282 72.557 1.00 55.31 101 LYS A C 1
ATOM 711 O O . LYS A 1 101 ? -56.148 9.508 73.684 1.00 55.31 101 LYS A O 1
ATOM 716 N N . GLY A 1 102 ? -56.361 9.658 71.449 1.00 54.12 102 GLY A N 1
ATOM 717 C CA . GLY A 1 102 ? -57.699 10.262 71.448 1.00 54.12 102 GLY A CA 1
ATOM 718 C C . GLY A 1 102 ? -58.806 9.301 71.906 1.00 54.12 102 GLY A C 1
ATOM 719 O O . GLY A 1 102 ? -59.771 9.728 72.536 1.00 54.12 102 GLY A O 1
ATOM 720 N N . ALA A 1 103 ? -58.641 7.993 71.681 1.00 51.75 103 ALA A N 1
ATOM 721 C CA . ALA A 1 103 ? -59.612 6.963 72.071 1.00 51.75 103 ALA A CA 1
ATOM 722 C C . ALA A 1 103 ? -59.513 6.511 73.547 1.00 51.75 103 ALA A C 1
ATOM 724 O O . ALA A 1 103 ? -60.468 5.951 74.087 1.00 51.75 103 ALA A O 1
ATOM 725 N N . GLN A 1 104 ? -58.400 6.787 74.240 1.00 52.28 104 GLN A N 1
ATOM 726 C CA . GLN A 1 104 ? -58.223 6.445 75.664 1.00 52.28 104 GLN A CA 1
ATOM 727 C C . GLN A 1 104 ? -59.029 7.336 76.629 1.00 52.28 104 GLN A C 1
ATOM 729 O O . GLN A 1 104 ? -59.143 7.007 77.807 1.00 52.28 104 GLN A O 1
ATOM 734 N N . GLY A 1 105 ? -59.639 8.426 76.149 1.00 55.44 105 GLY A N 1
ATOM 735 C CA . GLY A 1 105 ? -60.505 9.290 76.961 1.00 55.44 105 GLY A CA 1
ATOM 736 C C . GLY A 1 105 ? -61.948 8.792 77.147 1.00 55.44 105 GLY A C 1
ATOM 737 O O . GLY A 1 105 ? -62.677 9.366 77.948 1.00 55.44 105 GLY A O 1
ATOM 738 N N . GLY A 1 106 ? -62.384 7.750 76.424 1.00 52.56 106 GLY A N 1
ATOM 739 C CA . GLY A 1 106 ? -63.807 7.380 76.332 1.00 52.56 106 GLY A CA 1
ATOM 740 C C . GLY A 1 106 ? -64.269 6.125 77.085 1.00 52.56 106 GLY A C 1
ATOM 741 O O . GLY A 1 106 ? -65.466 5.857 77.115 1.00 52.56 106 GLY A O 1
ATOM 742 N N . ALA A 1 107 ? -63.378 5.331 77.686 1.00 48.22 107 ALA A N 1
ATOM 743 C CA . ALA A 1 107 ? -63.705 3.963 78.125 1.00 48.22 107 ALA A CA 1
ATOM 744 C C . ALA A 1 107 ? -63.702 3.750 79.654 1.00 48.22 107 ALA A C 1
ATOM 746 O O . ALA A 1 107 ? -63.242 2.721 80.140 1.00 48.22 107 ALA A O 1
ATOM 747 N N . ALA A 1 108 ? -64.235 4.696 80.432 1.00 47.62 108 ALA A N 1
ATOM 748 C CA . ALA A 1 108 ? -64.276 4.617 81.900 1.00 47.62 108 ALA A CA 1
ATOM 749 C C . ALA A 1 108 ? -65.562 3.985 82.496 1.00 47.62 108 ALA A C 1
ATOM 751 O O . ALA A 1 108 ? -65.875 4.260 83.651 1.00 47.62 108 ALA A O 1
ATOM 752 N N . ALA A 1 109 ? -66.331 3.161 81.760 1.00 48.97 109 ALA A N 1
ATOM 753 C CA . ALA A 1 109 ? -67.672 2.739 82.222 1.00 48.97 109 ALA A CA 1
ATOM 754 C C . ALA A 1 109 ? -68.040 1.234 82.175 1.00 48.97 109 ALA A C 1
ATOM 756 O O . ALA A 1 109 ? -69.130 0.893 82.620 1.00 48.97 109 ALA A O 1
ATOM 757 N N . TYR A 1 110 ? -67.183 0.307 81.723 1.00 53.00 110 TYR A N 1
ATOM 758 C CA . TYR A 1 110 ? -67.506 -1.140 81.725 1.00 53.00 110 TYR A CA 1
ATOM 759 C C . TYR A 1 110 ? -66.254 -1.997 82.009 1.00 53.00 110 TYR A C 1
ATOM 761 O O . TYR A 1 110 ? -65.617 -2.508 81.091 1.00 53.00 110 TYR A O 1
ATOM 769 N N . GLY A 1 111 ? -65.846 -2.104 83.279 1.00 53.00 111 GLY A N 1
ATOM 770 C CA . GLY A 1 111 ? -64.501 -2.547 83.699 1.00 53.00 111 GLY A CA 1
ATOM 771 C C . GLY A 1 111 ? -64.383 -3.911 84.396 1.00 53.00 111 GLY A C 1
ATOM 772 O O . GLY A 1 111 ? -63.850 -3.956 85.495 1.00 53.00 111 GLY A O 1
ATOM 773 N N . ALA A 1 112 ? -64.846 -5.025 83.812 1.00 49.50 112 ALA A N 1
ATOM 774 C CA . ALA A 1 112 ? -64.509 -6.353 84.375 1.00 49.50 112 ALA A CA 1
ATOM 775 C C . ALA A 1 112 ? -64.401 -7.493 83.343 1.00 49.50 112 ALA A C 1
ATOM 777 O O . ALA A 1 112 ? -63.477 -8.298 83.406 1.00 49.50 112 ALA A O 1
ATOM 778 N N . THR A 1 113 ? -65.289 -7.562 82.349 1.00 59.91 113 THR A N 1
ATOM 779 C CA . THR A 1 113 ? -65.165 -8.509 81.217 1.00 59.91 113 THR A CA 1
ATOM 780 C C . THR A 1 113 ? -64.276 -7.966 80.093 1.00 59.91 113 THR A C 1
ATOM 782 O O . THR A 1 113 ? -63.671 -8.734 79.345 1.00 59.91 113 THR A O 1
ATOM 785 N N . SER A 1 114 ? -64.125 -6.641 80.023 1.00 59.72 114 SER A N 1
ATOM 786 C CA . SER A 1 114 ? -63.214 -5.932 79.118 1.00 59.72 114 SER A CA 1
ATOM 787 C C . SER A 1 114 ? -61.738 -6.213 79.410 1.00 59.72 114 SER A C 1
ATOM 789 O O . SER A 1 114 ? -60.943 -6.253 78.477 1.00 59.72 114 SER A O 1
ATOM 791 N N . ASP A 1 115 ? -61.370 -6.511 80.660 1.00 64.94 115 ASP A N 1
ATOM 792 C CA . ASP A 1 115 ? -59.977 -6.774 81.043 1.00 64.94 115 ASP A CA 1
ATOM 793 C C . ASP A 1 115 ? -59.426 -8.095 80.483 1.00 64.94 115 ASP A C 1
ATOM 795 O O . ASP A 1 115 ? -58.243 -8.177 80.147 1.00 64.94 115 ASP A O 1
ATOM 799 N N . GLN A 1 116 ? -60.251 -9.140 80.339 1.00 64.19 116 GLN A N 1
ATOM 800 C CA . GLN A 1 116 ? -59.814 -10.379 79.677 1.00 64.19 116 GLN A CA 1
ATOM 801 C C . GLN A 1 116 ? -59.662 -10.190 78.163 1.00 64.19 116 GLN A C 1
ATOM 803 O O . GLN A 1 116 ? -58.685 -10.669 77.584 1.00 64.19 116 GLN A O 1
ATOM 808 N N . MET A 1 117 ? -60.574 -9.447 77.531 1.00 72.19 117 MET A N 1
ATOM 809 C CA . MET A 1 117 ? -60.512 -9.157 76.097 1.00 72.19 117 MET A CA 1
ATOM 810 C C . MET A 1 117 ? -59.341 -8.218 75.758 1.00 72.19 117 MET A C 1
ATOM 812 O O . MET A 1 117 ? -58.625 -8.455 74.787 1.00 72.19 117 MET A O 1
ATOM 816 N N . ALA A 1 118 ? -59.071 -7.218 76.603 1.00 66.19 118 ALA A N 1
ATOM 817 C CA . ALA A 1 118 ? -57.929 -6.314 76.470 1.00 66.19 118 ALA A CA 1
ATOM 818 C C . ALA A 1 118 ? -56.587 -7.053 76.602 1.00 66.19 118 ALA A C 1
ATOM 820 O O . ALA A 1 118 ? -55.662 -6.799 75.831 1.00 66.19 118 ALA A O 1
ATOM 821 N N . LYS A 1 119 ? -56.486 -8.026 77.519 1.00 77.19 119 LYS A N 1
ATOM 822 C CA . LYS A 1 119 ? -55.287 -8.870 77.663 1.00 77.19 119 LYS A CA 1
ATOM 823 C C . LYS A 1 119 ? -55.059 -9.778 76.450 1.00 77.19 119 LYS A C 1
ATOM 825 O O . LYS A 1 119 ? -53.918 -9.912 76.012 1.00 77.19 119 LYS A O 1
ATOM 830 N N . GLN A 1 120 ? -56.115 -10.365 75.879 1.00 81.06 120 GLN A N 1
ATOM 831 C CA . GLN A 1 120 ? -56.000 -11.173 74.656 1.00 81.06 120 GLN A CA 1
ATOM 832 C C . GLN A 1 120 ? -55.631 -10.322 73.430 1.00 81.06 120 GLN A C 1
ATOM 834 O O . GLN A 1 120 ? -54.762 -10.721 72.655 1.00 81.06 120 GLN A O 1
ATOM 839 N N . ALA A 1 121 ? -56.212 -9.127 73.288 1.00 74.88 121 ALA A N 1
ATOM 840 C CA . ALA A 1 121 ? -55.870 -8.195 72.213 1.00 74.88 121 ALA A CA 1
ATOM 841 C C . ALA A 1 121 ? -54.416 -7.699 72.315 1.00 74.88 121 ALA A C 1
ATOM 843 O O . ALA A 1 121 ? -53.712 -7.640 71.308 1.00 74.88 121 ALA A O 1
ATOM 844 N N . TYR A 1 122 ? -53.933 -7.414 73.529 1.00 82.50 122 TYR A N 1
ATOM 845 C CA . TYR A 1 122 ? -52.542 -7.019 73.757 1.00 82.50 122 TYR A CA 1
ATOM 846 C C . TYR A 1 122 ? -51.558 -8.151 73.428 1.00 82.50 122 TYR A C 1
ATOM 848 O O . TYR A 1 122 ? -50.564 -7.918 72.747 1.00 82.50 122 TYR A O 1
ATOM 856 N N . ALA A 1 123 ? -51.847 -9.394 73.833 1.00 77.62 123 ALA A N 1
ATOM 857 C CA . ALA A 1 123 ? -51.009 -10.544 73.488 1.00 77.62 123 ALA A CA 1
ATOM 858 C C . ALA A 1 123 ? -50.937 -10.781 71.967 1.00 77.62 123 ALA A C 1
ATOM 860 O O . ALA A 1 123 ? -49.857 -11.047 71.439 1.00 77.62 123 ALA A O 1
ATOM 861 N N . ALA A 1 124 ? -52.056 -10.620 71.251 1.00 78.88 124 ALA A N 1
ATOM 862 C CA . ALA A 1 124 ? -52.091 -10.703 69.791 1.00 78.88 124 ALA A CA 1
ATOM 863 C C . ALA A 1 124 ? -51.312 -9.557 69.116 1.00 78.88 124 ALA A C 1
ATOM 865 O O . ALA A 1 124 ? -50.582 -9.802 68.156 1.00 78.88 124 ALA A O 1
ATOM 866 N N . ALA A 1 125 ? -51.402 -8.330 69.642 1.00 78.25 125 ALA A N 1
ATOM 867 C CA . ALA A 1 125 ? -50.644 -7.181 69.147 1.00 78.25 125 ALA A CA 1
ATOM 868 C C . ALA A 1 125 ? -49.129 -7.349 69.364 1.00 78.25 125 ALA A C 1
ATOM 870 O O . ALA A 1 125 ? -48.345 -7.079 68.457 1.00 78.25 125 ALA A O 1
ATOM 871 N N . VAL A 1 126 ? -48.709 -7.866 70.524 1.00 86.94 126 VAL A N 1
ATOM 872 C CA . VAL A 1 126 ? -47.296 -8.173 70.812 1.00 86.94 126 VAL A CA 1
ATOM 873 C C . VAL A 1 126 ? -46.786 -9.314 69.926 1.00 86.94 126 VAL A C 1
ATOM 875 O O . VAL A 1 126 ? -45.677 -9.227 69.402 1.00 86.94 126 VAL A O 1
ATOM 878 N N . ALA A 1 127 ? -47.591 -10.356 69.690 1.00 80.38 127 ALA A N 1
ATOM 879 C CA . ALA A 1 127 ? -47.241 -11.435 68.764 1.00 80.38 127 ALA A CA 1
ATOM 880 C C . ALA A 1 127 ? -47.109 -10.931 67.315 1.00 80.38 127 ALA A C 1
ATOM 882 O O . ALA A 1 127 ? -46.146 -11.275 66.628 1.00 80.38 127 ALA A O 1
ATOM 883 N N . GLN A 1 128 ? -48.017 -10.057 66.863 1.00 86.44 128 GLN A N 1
ATOM 884 C CA . GLN A 1 128 ? -47.892 -9.386 65.566 1.00 86.44 128 GLN A CA 1
ATOM 885 C C . GLN A 1 128 ? -46.646 -8.500 65.498 1.00 86.44 128 GLN A C 1
ATOM 887 O O . GLN A 1 128 ? -45.948 -8.520 64.486 1.00 86.44 128 GLN A O 1
ATOM 892 N N . GLN A 1 129 ? -46.324 -7.762 66.562 1.00 80.94 129 GLN A N 1
ATOM 893 C CA . GLN A 1 129 ? -45.135 -6.914 66.613 1.00 80.94 129 GLN A CA 1
ATOM 894 C C . GLN A 1 129 ? -43.839 -7.739 66.539 1.00 80.94 129 GLN A C 1
ATOM 896 O O . GLN A 1 129 ? -42.926 -7.374 65.798 1.00 80.94 129 GLN A O 1
ATOM 901 N N . GLN A 1 130 ? -43.762 -8.874 67.244 1.00 85.50 130 GLN A N 1
ATOM 902 C CA . GLN A 1 130 ? -42.614 -9.785 67.154 1.00 85.50 130 GLN A CA 1
ATOM 903 C C . GLN A 1 130 ? -42.489 -10.417 65.764 1.00 85.50 130 GLN A C 1
ATOM 905 O O . GLN A 1 130 ? -41.382 -10.517 65.235 1.00 85.50 130 GLN A O 1
ATOM 910 N N . HIS A 1 131 ? -43.608 -10.789 65.137 1.00 86.25 131 HIS A N 1
ATOM 911 C CA . HIS A 1 131 ? -43.590 -11.316 63.775 1.00 86.25 131 HIS A CA 1
ATOM 912 C C . HIS A 1 131 ? -43.123 -10.261 62.762 1.00 86.25 131 HIS A C 1
ATOM 914 O O . HIS A 1 131 ? -42.268 -10.552 61.928 1.00 86.25 131 HIS A O 1
ATOM 920 N N . GLN A 1 132 ? -43.594 -9.013 62.876 1.00 86.88 132 GLN A N 1
ATOM 921 C CA . GLN A 1 132 ? -43.120 -7.922 62.018 1.00 86.88 132 GLN A CA 1
ATOM 922 C C . GLN A 1 132 ? -41.621 -7.640 62.202 1.00 86.88 132 GLN A C 1
ATOM 924 O O . GLN A 1 132 ? -40.927 -7.412 61.212 1.00 86.88 132 GLN A O 1
ATOM 929 N N . GLN A 1 133 ? -41.085 -7.732 63.427 1.00 85.69 133 GLN A N 1
ATOM 930 C CA . GLN A 1 133 ? -39.636 -7.631 63.645 1.00 85.69 133 GLN A CA 1
ATOM 931 C C . GLN A 1 133 ? -38.856 -8.784 62.995 1.00 85.69 133 GLN A C 1
ATOM 933 O O . GLN A 1 133 ? -37.808 -8.542 62.394 1.00 85.69 133 GLN A O 1
ATOM 938 N N . GLN A 1 134 ? -39.361 -10.021 63.058 1.00 89.94 134 GLN A N 1
ATOM 939 C CA . GLN A 1 134 ? -38.715 -11.169 62.408 1.00 89.94 134 GLN A CA 1
ATOM 940 C C . GLN A 1 134 ? -38.718 -11.050 60.876 1.00 89.94 134 GLN A C 1
ATOM 942 O O . GLN A 1 134 ? -37.702 -11.331 60.239 1.00 89.94 134 GLN A O 1
ATOM 947 N N . VAL A 1 135 ? -39.817 -10.581 60.276 1.00 91.62 135 VAL A N 1
ATOM 948 C CA . VAL A 1 135 ? -39.915 -10.379 58.820 1.00 91.62 135 VAL A CA 1
ATOM 949 C C . VAL A 1 135 ? -38.993 -9.250 58.346 1.00 91.62 135 VAL A C 1
ATOM 951 O O . VAL A 1 135 ? -38.304 -9.411 57.339 1.00 91.62 135 VAL A O 1
ATOM 954 N N . ALA A 1 136 ? -38.911 -8.139 59.087 1.00 85.38 136 ALA A N 1
ATOM 955 C CA . ALA A 1 136 ? -38.007 -7.036 58.759 1.00 85.38 136 ALA A CA 1
ATOM 956 C C . ALA A 1 136 ? -36.526 -7.460 58.815 1.00 85.38 136 ALA A C 1
ATOM 958 O O . ALA A 1 136 ? -35.746 -7.104 57.931 1.00 85.38 136 ALA A O 1
ATOM 959 N N . ALA A 1 137 ? -36.143 -8.272 59.807 1.00 84.62 137 ALA A N 1
ATOM 960 C CA . ALA A 1 137 ? -34.788 -8.813 59.911 1.00 84.62 137 ALA A CA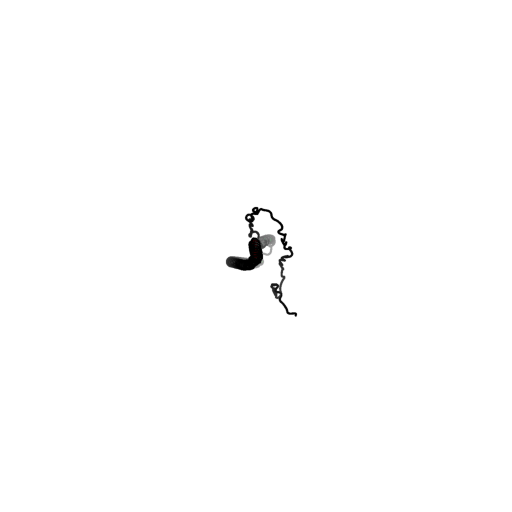 1
ATOM 961 C C . ALA A 1 137 ? -34.450 -9.765 58.749 1.00 84.62 137 ALA A C 1
ATOM 963 O O . ALA A 1 137 ? -33.370 -9.664 58.166 1.00 84.62 137 ALA A O 1
ATOM 964 N N . ALA A 1 138 ? -35.385 -10.641 58.363 1.00 86.50 138 ALA A N 1
ATOM 965 C CA . ALA A 1 138 ? -35.213 -11.536 57.219 1.00 86.50 138 ALA A CA 1
ATOM 966 C C . ALA A 1 138 ? -35.093 -10.764 55.890 1.00 86.50 138 ALA A C 1
ATOM 968 O O . ALA A 1 138 ? -34.246 -1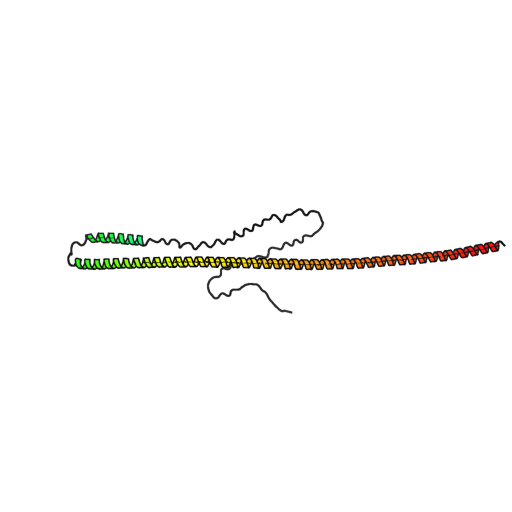1.091 55.058 1.00 86.50 138 ALA A O 1
ATOM 969 N N . GLN A 1 139 ? -35.881 -9.698 55.702 1.00 92.38 139 GLN A N 1
ATOM 970 C CA . GLN A 1 139 ? -35.764 -8.826 54.528 1.00 92.38 139 GLN A CA 1
ATOM 971 C C . GLN A 1 139 ? -34.426 -8.082 54.483 1.00 92.38 139 GLN A C 1
ATOM 973 O O . GLN A 1 139 ? -33.812 -8.013 53.419 1.00 92.38 139 GLN A O 1
ATOM 978 N N . ALA A 1 140 ? -33.941 -7.570 55.617 1.00 85.69 140 ALA A N 1
ATOM 979 C CA . ALA A 1 140 ? -32.640 -6.907 55.685 1.00 85.69 140 ALA A CA 1
ATOM 980 C C . ALA A 1 140 ? -31.490 -7.865 55.322 1.00 85.69 140 ALA A C 1
ATOM 982 O O . ALA A 1 140 ? -30.597 -7.498 54.557 1.00 85.69 140 ALA A O 1
ATOM 983 N N . GLN A 1 141 ? -31.540 -9.115 55.800 1.00 94.38 141 GLN A N 1
ATOM 984 C CA . GLN A 1 141 ? -30.555 -10.145 55.446 1.00 94.38 141 GLN A CA 1
ATOM 985 C C . GLN A 1 141 ? -30.605 -10.505 53.954 1.00 94.38 141 GLN A C 1
ATOM 987 O O . GLN A 1 141 ? -29.560 -10.578 53.305 1.00 94.38 141 GLN A O 1
ATOM 992 N N . ALA A 1 142 ? -31.802 -10.662 53.380 1.00 88.50 142 ALA A N 1
ATOM 993 C CA . ALA A 1 142 ? -31.962 -10.940 51.953 1.00 88.50 142 ALA A CA 1
ATOM 994 C C . ALA A 1 142 ? -31.431 -9.792 51.072 1.00 88.50 142 ALA A C 1
ATOM 996 O O . ALA A 1 142 ? -30.750 -10.041 50.075 1.00 88.50 142 ALA A O 1
ATOM 997 N N . GLN A 1 143 ? -31.676 -8.535 51.461 1.00 92.25 143 GLN A N 1
ATOM 998 C CA . GLN A 1 143 ? -31.131 -7.366 50.762 1.00 92.25 143 GLN A CA 1
ATOM 999 C C . GLN A 1 143 ? -29.602 -7.318 50.837 1.00 92.25 143 GLN A C 1
ATOM 1001 O O . GLN A 1 143 ? -28.946 -7.077 49.821 1.00 92.25 143 GLN A O 1
ATOM 1006 N N . GLN A 1 144 ? -29.018 -7.603 52.004 1.00 92.31 144 GLN A N 1
ATOM 1007 C CA . GLN A 1 144 ? -27.565 -7.630 52.160 1.00 92.31 144 GLN A CA 1
ATOM 1008 C C . GLN A 1 144 ? -26.924 -8.725 51.291 1.00 92.31 144 GLN A C 1
ATOM 1010 O O . GLN A 1 144 ? -25.906 -8.485 50.638 1.00 92.31 144 GLN A O 1
ATOM 1015 N N . GLN A 1 145 ? -27.548 -9.904 51.217 1.00 94.19 145 GLN A N 1
ATOM 1016 C CA . GLN A 1 145 ? -27.060 -11.001 50.385 1.00 94.19 145 GLN A CA 1
ATOM 1017 C C . GLN A 1 145 ? -27.167 -10.689 48.882 1.00 94.19 145 GLN A C 1
ATOM 1019 O O . GLN A 1 145 ? -26.258 -11.030 48.124 1.00 94.19 145 GLN A O 1
ATOM 1024 N N . ALA A 1 146 ? -28.232 -10.012 48.441 1.00 92.81 146 ALA A N 1
ATOM 1025 C CA . ALA A 1 146 ? -28.397 -9.598 47.047 1.00 92.81 146 ALA A CA 1
ATOM 1026 C C . ALA A 1 146 ? -27.347 -8.556 46.618 1.00 92.81 146 ALA A C 1
ATOM 1028 O O . ALA A 1 146 ? -26.751 -8.686 45.547 1.00 92.81 146 ALA A O 1
ATOM 1029 N N . LEU A 1 147 ? -27.063 -7.563 47.472 1.00 95.62 147 LEU A N 1
ATOM 1030 C CA . LEU A 1 147 ? -26.027 -6.556 47.214 1.00 95.62 147 LEU A CA 1
ATOM 1031 C C . LEU A 1 147 ? -24.635 -7.187 47.080 1.00 95.62 147 LEU A C 1
ATOM 1033 O O . LEU A 1 147 ? -23.877 -6.820 46.182 1.00 95.62 147 LEU A O 1
ATOM 1037 N N . LEU A 1 148 ? -24.316 -8.170 47.929 1.00 97.25 148 LEU A N 1
ATOM 1038 C CA . LEU A 1 148 ? -23.044 -8.889 47.856 1.00 97.25 148 LEU A CA 1
ATOM 1039 C C . LEU A 1 148 ? -22.914 -9.679 46.545 1.00 97.25 148 LEU A C 1
ATOM 1041 O O . LEU A 1 148 ? -21.879 -9.605 45.883 1.00 97.25 148 LEU A O 1
ATOM 1045 N N . GLN A 1 149 ? -23.966 -10.398 46.138 1.00 95.00 149 GLN A N 1
ATOM 1046 C CA . GLN A 1 149 ? -23.965 -11.131 44.868 1.00 95.00 149 GLN A CA 1
ATOM 1047 C C . GLN A 1 149 ? -23.802 -10.191 43.669 1.00 95.00 149 GLN A C 1
ATOM 1049 O O . GLN A 1 149 ? -23.021 -10.483 42.762 1.00 95.00 149 GLN A O 1
ATOM 1054 N N . HIS A 1 150 ? -24.470 -9.035 43.688 1.00 96.06 150 HIS A N 1
ATOM 1055 C CA . HIS A 1 150 ? -24.331 -8.035 42.635 1.00 96.06 150 HIS A CA 1
ATOM 1056 C C . HIS A 1 150 ? -22.905 -7.466 42.562 1.00 96.06 150 HIS A C 1
ATOM 1058 O O . HIS A 1 150 ? -22.346 -7.345 41.473 1.00 96.06 150 HIS A O 1
ATOM 1064 N N . TYR A 1 151 ? -22.283 -7.155 43.704 1.00 98.25 151 TYR A N 1
ATOM 1065 C CA . TYR A 1 151 ? -20.906 -6.654 43.743 1.00 98.25 151 TYR A CA 1
ATOM 1066 C C . TYR A 1 151 ? -19.903 -7.669 43.175 1.00 98.25 151 TYR A C 1
ATOM 1068 O O . TYR A 1 151 ? -19.044 -7.312 42.370 1.00 98.25 151 TYR A O 1
ATOM 1076 N N . LEU A 1 152 ? -20.044 -8.949 43.532 1.00 96.94 152 LEU A N 1
ATOM 1077 C CA . LEU A 1 152 ? -19.179 -10.013 43.019 1.00 96.94 152 LEU A CA 1
ATOM 1078 C C . LEU A 1 152 ? -19.349 -10.216 41.506 1.00 96.94 152 LEU A C 1
ATOM 1080 O O . LEU A 1 152 ? -18.353 -10.312 40.788 1.00 96.94 152 LEU A O 1
ATOM 1084 N N . ALA A 1 153 ? -20.589 -10.216 41.008 1.00 94.50 153 ALA A N 1
ATOM 1085 C CA . ALA A 1 153 ? -20.863 -10.301 39.574 1.00 94.50 153 ALA A CA 1
ATOM 1086 C C . ALA A 1 153 ? -20.281 -9.098 38.810 1.00 94.50 153 ALA A C 1
ATOM 1088 O O . ALA A 1 153 ? -19.690 -9.264 37.741 1.00 94.50 153 ALA A O 1
ATOM 1089 N N . GLN A 1 154 ? -20.381 -7.893 39.382 1.00 96.88 154 GLN A N 1
ATOM 1090 C CA . GLN A 1 154 ? -19.792 -6.689 38.799 1.00 96.88 154 GLN A CA 1
ATOM 1091 C C . GLN A 1 154 ? -18.262 -6.782 38.739 1.00 96.88 154 GLN A C 1
ATOM 1093 O O . GLN A 1 154 ? -17.667 -6.413 37.725 1.00 96.88 154 GLN A O 1
ATOM 1098 N N . GLN A 1 155 ? -17.620 -7.307 39.785 1.00 95.75 155 GLN A N 1
ATOM 1099 C CA . GLN A 1 155 ? -16.167 -7.459 39.820 1.00 95.75 155 GLN A CA 1
ATOM 1100 C C . GLN A 1 155 ? -15.674 -8.476 38.773 1.00 95.75 155 GLN A C 1
ATOM 1102 O O . GLN A 1 155 ? -14.708 -8.206 38.058 1.00 95.75 155 GLN A O 1
ATOM 1107 N N . GLN A 1 156 ? -16.382 -9.600 38.602 1.00 96.44 156 GLN A N 1
ATOM 1108 C CA . GLN A 1 156 ? -16.079 -10.582 37.551 1.00 96.44 156 GLN A CA 1
ATOM 1109 C C . GLN A 1 156 ? -16.273 -9.992 36.148 1.00 96.44 156 GLN A C 1
ATOM 1111 O O . GLN A 1 156 ? -15.392 -10.117 35.298 1.00 96.44 156 GLN A O 1
ATOM 1116 N N . ALA A 1 157 ? -17.370 -9.270 35.905 1.00 92.06 157 ALA A N 1
ATOM 1117 C CA . ALA A 1 157 ? -17.609 -8.625 34.615 1.00 92.06 157 ALA A CA 1
ATOM 1118 C C . ALA A 1 157 ? -16.503 -7.615 34.252 1.00 92.06 157 ALA A C 1
ATOM 1120 O O . ALA A 1 157 ? -16.072 -7.567 33.099 1.00 92.06 157 ALA A O 1
ATOM 1121 N N . GLN A 1 158 ? -15.989 -6.854 35.226 1.00 96.38 158 GLN A N 1
ATOM 1122 C CA . GLN A 1 158 ? -14.872 -5.929 35.004 1.00 96.38 158 GLN A CA 1
ATOM 1123 C C . GLN A 1 158 ? -13.575 -6.656 34.625 1.00 96.38 158 GLN A C 1
ATOM 1125 O O . GLN A 1 158 ? -12.887 -6.224 33.700 1.00 96.38 158 GLN A O 1
ATOM 1130 N N . GLN A 1 159 ? -13.256 -7.778 35.276 1.00 96.44 159 GLN A N 1
ATOM 1131 C CA . GLN A 1 159 ? -12.074 -8.572 34.932 1.00 96.44 159 GLN A CA 1
ATOM 1132 C C . GLN A 1 159 ? -12.171 -9.145 33.508 1.00 96.44 159 GLN A C 1
ATOM 1134 O O . GLN A 1 159 ? -11.214 -9.065 32.735 1.00 96.44 159 GLN A O 1
ATOM 1139 N N . HIS A 1 160 ? -13.338 -9.672 33.135 1.00 96.12 160 HIS A N 1
ATOM 1140 C CA . HIS A 1 160 ? -13.577 -10.204 31.792 1.00 96.12 160 HIS A CA 1
ATOM 1141 C C . HIS A 1 160 ? -13.510 -9.101 30.725 1.00 96.12 160 HIS A C 1
ATOM 1143 O O . HIS A 1 160 ? -12.907 -9.300 29.671 1.00 96.12 160 HIS A O 1
ATOM 1149 N N . ALA A 1 161 ? -14.062 -7.915 31.005 1.00 93.38 161 ALA A N 1
ATOM 1150 C CA . ALA A 1 161 ? -13.979 -6.769 30.102 1.00 93.38 161 ALA A CA 1
ATOM 1151 C C . ALA A 1 161 ? -12.524 -6.336 29.848 1.00 93.38 161 ALA A C 1
ATOM 1153 O O . ALA A 1 161 ? -12.175 -6.031 28.708 1.00 93.38 161 ALA A O 1
ATOM 1154 N N . GLN A 1 162 ? -11.658 -6.367 30.869 1.00 97.19 162 GLN A N 1
ATOM 1155 C CA . GLN A 1 162 ? -10.230 -6.059 30.711 1.00 97.19 162 GLN A CA 1
ATOM 1156 C C . GLN A 1 162 ? -9.500 -7.093 29.843 1.00 97.19 162 GLN A C 1
ATOM 1158 O O . GLN A 1 162 ? -8.746 -6.713 28.946 1.00 97.19 162 GLN A O 1
ATOM 1163 N N . GLN A 1 163 ? -9.749 -8.389 30.058 1.00 96.12 163 GLN A N 1
ATOM 1164 C CA . GLN A 1 163 ? -9.163 -9.452 29.231 1.00 96.12 163 GLN A CA 1
ATOM 1165 C C . GLN A 1 163 ? -9.605 -9.329 27.769 1.00 96.12 163 GLN A C 1
ATOM 1167 O O . GLN A 1 163 ? -8.785 -9.409 26.853 1.00 96.12 163 GLN A O 1
ATOM 1172 N N . HIS A 1 164 ? -10.893 -9.064 27.546 1.00 94.25 164 HIS A N 1
ATOM 1173 C CA . HIS A 1 164 ? -11.433 -8.903 26.203 1.00 94.25 164 HIS A CA 1
ATOM 1174 C C . HIS A 1 164 ? -10.889 -7.642 25.513 1.00 94.25 164 HIS A C 1
ATOM 1176 O O . HIS A 1 164 ? -10.512 -7.696 24.344 1.00 94.25 164 HIS A O 1
ATOM 1182 N N . ALA A 1 165 ? -10.751 -6.522 26.232 1.00 96.12 165 ALA A N 1
ATOM 1183 C CA . ALA A 1 165 ? -10.118 -5.314 25.702 1.00 96.12 165 ALA A CA 1
ATOM 1184 C C . ALA A 1 165 ? -8.664 -5.570 25.265 1.00 96.12 165 ALA A C 1
ATOM 1186 O O . ALA A 1 165 ? -8.259 -5.130 24.190 1.00 96.12 165 ALA A O 1
ATOM 1187 N N . GLN A 1 166 ? -7.893 -6.339 26.041 1.00 97.38 166 GLN A N 1
ATOM 1188 C CA . GLN A 1 166 ? -6.525 -6.704 25.668 1.00 97.38 166 GLN A CA 1
ATOM 1189 C C . GLN A 1 166 ? -6.488 -7.585 24.408 1.00 97.38 166 GLN A C 1
ATOM 1191 O O . GLN A 1 166 ? -5.653 -7.367 23.530 1.00 97.38 166 GLN A O 1
ATOM 1196 N N . GLN A 1 167 ? -7.421 -8.532 24.270 1.00 97.19 167 GLN A N 1
ATOM 1197 C CA . GLN A 1 167 ? -7.549 -9.355 23.063 1.00 97.19 167 GLN A CA 1
ATOM 1198 C C . GLN A 1 167 ? -7.893 -8.518 21.823 1.00 97.19 167 GLN A C 1
ATOM 1200 O O . GLN A 1 167 ? -7.307 -8.726 20.759 1.00 97.19 167 GLN A O 1
ATOM 1205 N N . LEU A 1 168 ? -8.796 -7.545 21.965 1.00 97.12 168 LEU A N 1
ATOM 1206 C CA . LEU A 1 168 ? -9.162 -6.628 20.886 1.00 97.12 168 LEU A CA 1
ATOM 1207 C C . LEU A 1 168 ? -7.980 -5.753 20.452 1.00 97.12 168 LEU A C 1
ATOM 1209 O O . LEU A 1 168 ? -7.745 -5.613 19.252 1.00 97.12 168 LEU A O 1
ATOM 1213 N N . LEU A 1 169 ? -7.191 -5.234 21.399 1.00 97.56 169 LEU A N 1
ATOM 1214 C CA . LEU A 1 169 ? -5.974 -4.471 21.095 1.00 97.56 169 LEU A CA 1
ATOM 1215 C C . LEU A 1 169 ? -4.934 -5.323 20.351 1.00 97.56 169 LEU A C 1
ATOM 1217 O O . LEU A 1 169 ? -4.351 -4.864 19.369 1.00 97.56 169 LEU A O 1
ATOM 1221 N N . MET A 1 170 ? -4.730 -6.579 20.766 1.00 97.94 170 MET A N 1
ATOM 1222 C CA . MET A 1 170 ? -3.824 -7.503 20.070 1.00 97.94 170 MET A CA 1
ATOM 1223 C C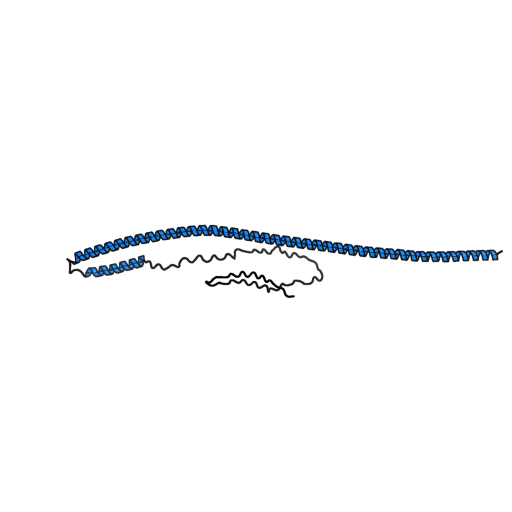 . MET A 1 170 ? -4.295 -7.805 18.642 1.00 97.94 170 MET A C 1
ATOM 1225 O O . MET A 1 170 ? -3.489 -7.796 17.710 1.00 97.94 170 MET A O 1
ATOM 1229 N N . LEU A 1 171 ? -5.599 -8.024 18.446 1.00 97.75 171 LEU A N 1
ATOM 1230 C CA . LEU A 1 171 ? -6.172 -8.251 17.119 1.00 97.75 171 LEU A CA 1
ATOM 1231 C C . LEU A 1 171 ? -6.038 -7.009 16.224 1.00 97.75 171 LEU A C 1
ATOM 1233 O O . LEU A 1 171 ? -5.709 -7.133 15.043 1.00 97.75 171 LEU A O 1
ATOM 1237 N N . GLN A 1 172 ? -6.255 -5.813 16.774 1.00 96.56 172 GLN A N 1
ATOM 1238 C CA . GLN A 1 172 ? -6.083 -4.557 16.045 1.00 96.56 172 GLN A CA 1
ATOM 1239 C C . GLN A 1 172 ? -4.626 -4.364 15.603 1.00 96.56 172 GLN A C 1
ATOM 1241 O O . GLN A 1 172 ? -4.374 -4.040 14.440 1.00 96.56 172 GLN A O 1
ATOM 1246 N N . ALA A 1 173 ? -3.666 -4.638 16.491 1.00 95.62 173 ALA A N 1
ATOM 1247 C CA . ALA A 1 173 ? -2.244 -4.579 16.166 1.00 95.62 173 ALA A CA 1
ATOM 1248 C C . ALA A 1 173 ? -1.866 -5.574 15.053 1.00 95.62 173 ALA A C 1
ATOM 1250 O O . ALA A 1 173 ? -1.141 -5.218 14.123 1.00 95.62 173 ALA A O 1
ATOM 1251 N N . GLN A 1 174 ? -2.403 -6.799 15.090 1.00 97.00 174 GLN A N 1
ATOM 1252 C CA . GLN A 1 174 ? -2.172 -7.792 14.038 1.00 97.00 174 GLN A CA 1
ATOM 1253 C C . GLN A 1 174 ? -2.734 -7.336 12.685 1.00 97.00 174 GLN A C 1
ATOM 1255 O O . GLN A 1 174 ? -2.055 -7.453 11.664 1.00 97.00 174 GLN A O 1
ATOM 1260 N N . GLN A 1 175 ? -3.948 -6.778 12.655 1.00 95.69 175 GLN A N 1
ATOM 1261 C CA . GLN A 1 175 ? -4.530 -6.264 11.412 1.00 95.69 175 GLN A CA 1
ATOM 1262 C C . GLN A 1 175 ? -3.699 -5.122 10.820 1.00 95.69 175 GLN A C 1
ATOM 1264 O O . GLN A 1 175 ? -3.474 -5.094 9.608 1.00 95.69 175 GLN A O 1
ATOM 1269 N N . GLN A 1 176 ? -3.179 -4.227 11.663 1.00 95.69 176 GLN A N 1
ATOM 1270 C CA . GLN A 1 176 ? -2.300 -3.149 11.215 1.00 95.69 176 GLN A CA 1
ATOM 1271 C C . GLN A 1 176 ? -0.984 -3.688 10.633 1.00 95.69 176 GLN A C 1
ATOM 1273 O O . GLN A 1 176 ? -0.547 -3.220 9.580 1.00 95.69 176 GLN A O 1
ATOM 1278 N N . GLN A 1 177 ? -0.385 -4.710 11.253 1.00 97.06 177 GLN A N 1
ATOM 1279 C CA . GLN A 1 177 ? 0.817 -5.365 10.724 1.00 97.06 177 GLN A CA 1
ATOM 1280 C C . GLN A 1 177 ? 0.566 -6.029 9.363 1.00 97.06 177 GLN A C 1
ATOM 1282 O O . GLN A 1 177 ? 1.373 -5.874 8.446 1.00 97.06 177 GLN A O 1
ATOM 1287 N N . VAL A 1 178 ? -0.567 -6.718 9.190 1.00 97.00 178 VAL A N 1
ATOM 1288 C CA . VAL A 1 178 ? -0.925 -7.349 7.907 1.00 97.00 178 VAL A CA 1
ATOM 1289 C C . VAL A 1 178 ? -1.156 -6.298 6.820 1.00 97.00 178 VAL A C 1
ATOM 1291 O O . VAL A 1 178 ? -0.683 -6.465 5.694 1.00 97.00 178 VAL A O 1
ATOM 1294 N N . ALA A 1 179 ? -1.846 -5.199 7.136 1.00 91.81 179 ALA A N 1
ATOM 1295 C CA . ALA A 1 179 ? -2.053 -4.102 6.194 1.00 91.81 179 ALA A CA 1
ATOM 1296 C C . ALA A 1 179 ? -0.720 -3.463 5.764 1.00 91.81 179 ALA A C 1
ATOM 1298 O O . ALA A 1 179 ? -0.487 -3.284 4.566 1.00 91.81 179 ALA A O 1
ATOM 1299 N N . ALA A 1 180 ? 0.185 -3.207 6.715 1.00 92.25 180 ALA A N 1
ATOM 1300 C CA . ALA A 1 180 ? 1.518 -2.676 6.434 1.00 92.25 180 ALA A CA 1
ATOM 1301 C C . ALA A 1 180 ? 2.346 -3.626 5.551 1.00 92.25 180 ALA A C 1
ATOM 1303 O O . ALA A 1 180 ? 2.972 -3.191 4.584 1.00 92.25 180 ALA A O 1
ATOM 1304 N N . GLN A 1 181 ? 2.301 -4.935 5.820 1.00 97.19 181 GLN A N 1
ATOM 1305 C CA . GLN A 1 181 ? 3.010 -5.930 5.015 1.00 97.19 181 GLN A CA 1
ATOM 1306 C C . GLN A 1 181 ? 2.467 -6.006 3.580 1.00 97.19 181 GLN A C 1
ATOM 1308 O O . GLN A 1 181 ? 3.247 -6.093 2.631 1.00 97.19 181 GLN A O 1
ATOM 1313 N N . ARG A 1 182 ? 1.142 -5.926 3.398 1.00 96.88 182 ARG A N 1
ATOM 1314 C CA . ARG A 1 182 ? 0.527 -5.884 2.062 1.00 96.88 182 ARG A CA 1
ATOM 1315 C C . ARG A 1 182 ? 0.918 -4.623 1.294 1.00 96.88 182 ARG A C 1
ATOM 1317 O O . ARG A 1 182 ? 1.255 -4.727 0.118 1.00 96.88 182 ARG A O 1
ATOM 1324 N N . ALA A 1 183 ? 0.926 -3.462 1.948 1.00 92.31 183 ALA A N 1
ATOM 1325 C CA . ALA A 1 183 ? 1.371 -2.215 1.329 1.00 92.31 183 ALA A CA 1
ATOM 1326 C C . ALA A 1 183 ? 2.841 -2.303 0.876 1.00 92.31 183 ALA A C 1
ATOM 1328 O O . ALA A 1 183 ? 3.157 -1.970 -0.267 1.00 92.31 183 ALA A O 1
ATOM 1329 N N . ALA A 1 184 ? 3.723 -2.851 1.720 1.00 90.56 184 ALA A N 1
ATOM 1330 C CA . ALA A 1 184 ? 5.128 -3.067 1.371 1.00 90.56 184 ALA A CA 1
ATOM 1331 C C . ALA A 1 184 ? 5.300 -4.023 0.172 1.00 90.56 184 ALA A C 1
ATOM 1333 O O . ALA A 1 184 ? 6.105 -3.757 -0.722 1.00 90.56 184 ALA A O 1
ATOM 1334 N N . GLN A 1 185 ? 4.517 -5.107 0.103 1.00 95.62 185 GLN A N 1
ATOM 1335 C CA . GLN A 1 185 ? 4.536 -6.027 -1.043 1.00 95.62 185 GLN A CA 1
ATOM 1336 C C . GLN A 1 185 ? 4.067 -5.357 -2.340 1.00 95.62 185 GLN A C 1
ATOM 1338 O O . GLN A 1 185 ? 4.676 -5.563 -3.391 1.00 95.62 185 GLN A O 1
ATOM 1343 N N . GLN A 1 186 ? 3.020 -4.531 -2.281 1.00 95.56 186 GLN A N 1
ATOM 1344 C CA . GLN A 1 186 ? 2.542 -3.785 -3.447 1.00 95.56 186 GLN A CA 1
ATOM 1345 C C . GLN A 1 186 ? 3.593 -2.788 -3.950 1.00 95.56 186 GLN A C 1
ATOM 1347 O O . GLN A 1 186 ? 3.829 -2.706 -5.155 1.00 95.56 186 GLN A O 1
ATOM 1352 N N . GLN A 1 187 ? 4.272 -2.082 -3.044 1.00 94.38 187 GLN A N 1
ATOM 1353 C CA . GLN A 1 187 ? 5.345 -1.159 -3.409 1.00 94.38 187 GLN A CA 1
ATOM 1354 C C . GLN A 1 187 ? 6.532 -1.893 -4.049 1.00 94.38 187 GLN A C 1
ATOM 1356 O O . GLN A 1 187 ? 7.041 -1.459 -5.083 1.00 94.38 187 GLN A O 1
ATOM 1361 N N . ALA A 1 188 ? 6.934 -3.042 -3.498 1.00 87.50 188 ALA A N 1
ATOM 1362 C CA . ALA A 1 188 ? 7.990 -3.866 -4.083 1.00 87.50 188 ALA A CA 1
ATOM 1363 C C . ALA A 1 188 ? 7.630 -4.350 -5.502 1.00 87.50 188 ALA A C 1
ATOM 1365 O O . ALA A 1 188 ? 8.470 -4.302 -6.401 1.00 87.50 188 ALA A O 1
ATOM 1366 N N . ALA A 1 189 ? 6.374 -4.752 -5.732 1.00 90.00 189 ALA A N 1
ATOM 1367 C CA . ALA A 1 189 ? 5.897 -5.158 -7.054 1.00 90.00 189 ALA A CA 1
ATOM 1368 C C . ALA A 1 189 ? 5.905 -3.997 -8.068 1.00 90.00 189 ALA A C 1
ATOM 1370 O O . ALA A 1 189 ? 6.322 -4.191 -9.211 1.00 90.00 189 ALA A O 1
ATOM 1371 N N . GLN A 1 190 ? 5.508 -2.785 -7.660 1.00 95.19 190 GLN A N 1
ATOM 1372 C CA . GLN A 1 190 ? 5.568 -1.595 -8.522 1.00 95.19 190 GLN A CA 1
ATOM 1373 C C . GLN A 1 190 ? 7.008 -1.246 -8.917 1.00 95.19 190 GLN A C 1
ATOM 1375 O O . GLN A 1 190 ? 7.274 -0.967 -10.087 1.00 95.19 190 GLN A O 1
ATOM 1380 N N . ILE A 1 191 ? 7.948 -1.317 -7.969 1.00 93.12 191 ILE A N 1
ATOM 1381 C CA . ILE A 1 191 ? 9.373 -1.082 -8.240 1.00 93.12 191 ILE A CA 1
ATOM 1382 C C . ILE A 1 191 ? 9.915 -2.134 -9.217 1.00 93.12 191 ILE A C 1
ATOM 1384 O O . ILE A 1 191 ? 10.602 -1.785 -10.178 1.00 93.12 191 ILE A O 1
ATOM 1388 N N . ALA A 1 192 ? 9.575 -3.412 -9.023 1.00 90.38 192 ALA A N 1
ATOM 1389 C CA . ALA A 1 192 ? 9.988 -4.483 -9.927 1.00 90.38 192 ALA A CA 1
ATOM 1390 C C . ALA A 1 192 ? 9.440 -4.286 -11.354 1.00 90.38 192 ALA A C 1
ATOM 1392 O O . ALA A 1 192 ? 10.182 -4.447 -12.325 1.00 90.38 192 ALA A O 1
ATOM 1393 N N . ALA A 1 193 ? 8.174 -3.881 -11.492 1.00 92.12 193 ALA A N 1
ATOM 1394 C CA . ALA A 1 193 ? 7.572 -3.576 -12.789 1.00 92.12 193 ALA A CA 1
ATOM 1395 C C . ALA A 1 193 ? 8.255 -2.378 -13.474 1.00 92.12 193 ALA A C 1
ATOM 1397 O O . ALA A 1 193 ? 8.597 -2.452 -14.655 1.00 92.12 193 ALA A O 1
ATOM 1398 N N . ALA A 1 194 ? 8.531 -1.299 -12.734 1.00 88.81 194 ALA A N 1
ATOM 1399 C CA 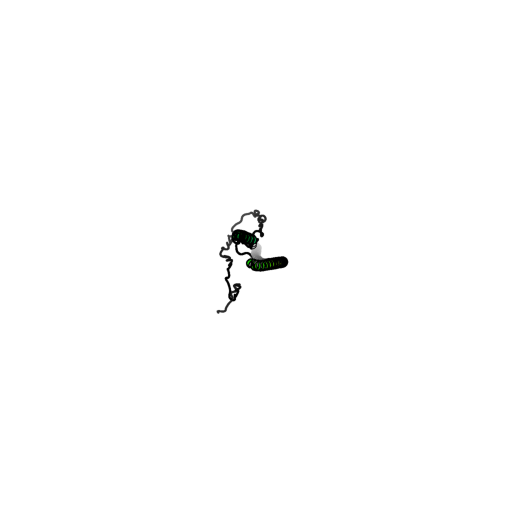. ALA A 1 194 ? 9.248 -0.137 -13.258 1.00 88.81 194 ALA A CA 1
ATOM 1400 C C . ALA A 1 194 ? 10.671 -0.494 -13.728 1.00 88.81 194 ALA A C 1
ATOM 1402 O O . ALA A 1 194 ? 11.102 -0.046 -14.792 1.00 88.81 194 ALA A O 1
ATOM 1403 N N . ALA A 1 195 ? 11.381 -1.353 -12.987 1.00 90.69 195 ALA A N 1
ATOM 1404 C CA . ALA A 1 195 ? 12.704 -1.838 -13.376 1.00 90.69 195 ALA A CA 1
ATOM 1405 C C . ALA A 1 195 ? 12.669 -2.645 -14.689 1.00 90.69 195 ALA A C 1
ATOM 1407 O O . ALA A 1 195 ? 13.548 -2.472 -15.535 1.00 90.69 195 ALA A O 1
ATOM 1408 N N . GLN A 1 196 ? 11.641 -3.477 -14.901 1.00 96.50 196 GLN A N 1
ATOM 1409 C CA . GLN A 1 196 ? 11.455 -4.202 -16.165 1.00 96.50 196 GLN A CA 1
ATOM 1410 C C . GLN A 1 196 ? 11.185 -3.249 -17.334 1.00 96.50 196 GLN A C 1
ATOM 1412 O O . GLN A 1 196 ? 11.800 -3.389 -18.390 1.00 96.50 196 GLN A O 1
ATOM 1417 N N . ILE A 1 197 ? 10.327 -2.242 -17.140 1.00 94.31 197 ILE A N 1
ATOM 1418 C CA . ILE A 1 197 ? 10.055 -1.221 -18.163 1.00 94.31 197 ILE A CA 1
ATOM 1419 C C . ILE A 1 197 ? 11.342 -0.468 -18.524 1.00 94.31 197 ILE A C 1
ATOM 1421 O O . ILE A 1 197 ? 11.651 -0.317 -19.706 1.00 94.31 197 ILE A O 1
ATOM 1425 N N . ALA A 1 198 ? 12.128 -0.046 -17.530 1.00 90.06 198 ALA A N 1
ATOM 1426 C CA . ALA A 1 198 ? 13.398 0.642 -17.756 1.00 90.06 198 ALA A CA 1
ATOM 1427 C C . ALA A 1 198 ? 14.41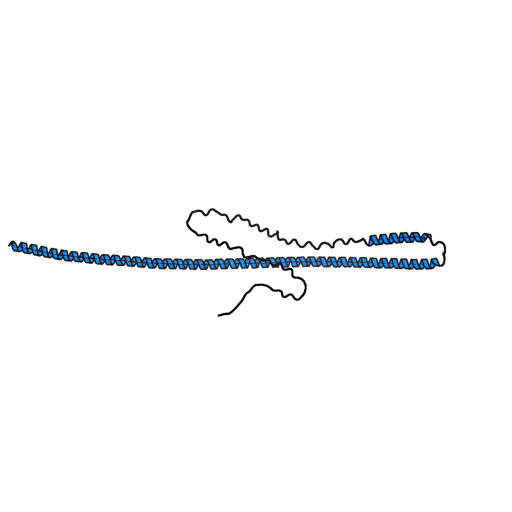9 -0.240 -18.500 1.00 90.06 198 ALA A C 1
ATOM 1429 O O . ALA A 1 198 ? 15.107 0.235 -19.406 1.00 90.06 198 ALA A O 1
ATOM 1430 N N . ALA A 1 199 ? 14.494 -1.534 -18.169 1.00 89.25 199 ALA A N 1
ATOM 1431 C CA . ALA A 1 199 ? 15.351 -2.487 -18.872 1.00 89.25 199 ALA A CA 1
ATOM 1432 C C . ALA A 1 199 ? 14.943 -2.654 -20.347 1.00 89.25 199 ALA A C 1
ATOM 1434 O O . ALA A 1 199 ? 15.806 -2.625 -21.226 1.00 89.25 199 ALA A O 1
ATOM 1435 N N . VAL A 1 200 ? 13.640 -2.758 -20.633 1.00 96.25 200 VAL A N 1
ATOM 1436 C CA . VAL A 1 200 ? 13.117 -2.848 -22.006 1.00 96.25 200 VAL A CA 1
ATOM 1437 C C . VAL A 1 200 ? 13.376 -1.559 -22.783 1.00 96.25 200 VAL A C 1
ATOM 1439 O O . VAL A 1 200 ? 13.825 -1.626 -23.924 1.00 96.25 200 VAL A O 1
ATOM 1442 N N . GLN A 1 201 ? 13.173 -0.386 -22.176 1.00 96.88 201 GLN A N 1
ATOM 1443 C CA . GLN A 1 201 ? 13.481 0.892 -22.827 1.00 96.88 201 GLN A CA 1
ATOM 1444 C C . GLN A 1 201 ? 14.970 1.014 -23.164 1.00 96.88 201 GLN A C 1
ATOM 1446 O O . GLN A 1 201 ? 15.313 1.394 -24.283 1.00 96.88 201 GLN A O 1
ATOM 1451 N N . ARG A 1 202 ? 15.867 0.621 -22.249 1.00 93.19 202 ARG A N 1
ATOM 1452 C CA . ARG A 1 202 ? 17.310 0.594 -22.529 1.00 93.19 202 ARG A CA 1
ATOM 1453 C C . ARG A 1 202 ? 17.642 -0.371 -23.671 1.00 93.19 202 ARG A C 1
ATOM 1455 O O . ARG A 1 202 ? 18.442 -0.022 -24.536 1.00 93.19 202 ARG A O 1
ATOM 1462 N N . ALA A 1 203 ? 17.033 -1.556 -23.707 1.00 89.75 203 ALA A N 1
ATOM 1463 C CA . ALA A 1 203 ? 17.216 -2.501 -24.808 1.00 89.75 203 ALA A CA 1
ATOM 1464 C C . ALA A 1 203 ? 16.721 -1.936 -26.154 1.00 89.75 203 ALA A C 1
ATOM 1466 O O . ALA A 1 203 ? 17.430 -2.046 -27.153 1.00 89.75 203 ALA A O 1
ATOM 1467 N N . GLN A 1 204 ? 15.561 -1.269 -26.184 1.00 96.12 204 GLN A N 1
ATOM 1468 C CA . GLN A 1 204 ? 15.052 -0.597 -27.387 1.00 96.12 204 GLN A CA 1
ATOM 1469 C C . GLN A 1 204 ? 15.976 0.537 -27.846 1.00 96.12 204 GLN A C 1
ATOM 1471 O O . GLN A 1 204 ? 16.258 0.652 -29.038 1.00 96.12 204 GLN A O 1
ATOM 1476 N N . GLN A 1 205 ? 16.504 1.334 -26.914 1.00 95.69 205 GLN A N 1
ATOM 1477 C CA . GLN A 1 205 ? 17.452 2.401 -27.225 1.00 95.69 205 GLN A CA 1
ATOM 1478 C C . GLN A 1 205 ? 18.746 1.841 -27.833 1.00 95.69 205 GLN A C 1
ATOM 1480 O O . GLN A 1 205 ? 19.222 2.345 -28.850 1.00 95.69 205 GLN A O 1
ATOM 1485 N N . LEU A 1 206 ? 19.297 0.767 -27.259 1.00 95.19 206 LEU A N 1
ATOM 1486 C CA . LEU A 1 206 ? 20.476 0.094 -27.808 1.00 95.19 206 LEU A CA 1
ATOM 1487 C C . LEU A 1 206 ? 20.210 -0.472 -29.210 1.00 95.19 206 LEU A C 1
ATOM 1489 O O . LEU A 1 206 ? 21.040 -0.287 -30.099 1.00 95.19 206 LEU A O 1
ATOM 1493 N N . ALA A 1 207 ? 19.052 -1.099 -29.435 1.00 90.00 207 ALA A N 1
ATOM 1494 C CA . ALA A 1 207 ? 18.665 -1.604 -30.752 1.00 90.00 207 ALA A CA 1
ATOM 1495 C C . ALA A 1 207 ? 18.538 -0.473 -31.791 1.00 90.00 207 ALA A C 1
ATOM 1497 O O . ALA A 1 207 ? 19.030 -0.607 -32.911 1.00 90.00 207 ALA A O 1
ATOM 1498 N N . ALA A 1 208 ? 17.955 0.671 -31.417 1.00 89.69 208 ALA A N 1
ATOM 1499 C CA . ALA A 1 208 ? 17.864 1.844 -32.286 1.00 89.69 208 ALA A CA 1
ATOM 1500 C C . ALA A 1 208 ? 19.249 2.415 -32.637 1.00 89.69 208 ALA A C 1
ATOM 1502 O O . ALA A 1 208 ? 19.513 2.723 -33.800 1.00 89.69 208 ALA A O 1
ATOM 1503 N N . HIS A 1 209 ? 20.164 2.503 -31.664 1.00 94.56 209 HIS A N 1
ATOM 1504 C CA . HIS A 1 209 ? 21.544 2.923 -31.924 1.00 94.56 209 HIS A CA 1
ATOM 1505 C C . HIS A 1 209 ? 22.287 1.948 -32.845 1.00 94.56 209 HIS A C 1
ATOM 1507 O O . HIS A 1 209 ? 23.031 2.395 -33.717 1.00 94.56 209 HIS A O 1
ATOM 1513 N N . GLN A 1 210 ? 22.071 0.637 -32.701 1.00 95.44 210 GLN A N 1
ATOM 1514 C CA . GLN A 1 210 ? 22.654 -0.362 -33.603 1.00 95.44 210 GLN A CA 1
ATOM 1515 C C . GLN A 1 210 ? 22.121 -0.218 -35.033 1.00 95.44 210 GLN A C 1
ATOM 1517 O O . GLN A 1 210 ? 22.912 -0.201 -35.975 1.00 95.44 210 GLN A O 1
ATOM 1522 N N . ALA A 1 211 ? 20.808 -0.038 -35.200 1.00 89.00 211 ALA A N 1
ATOM 1523 C CA . ALA A 1 211 ? 20.207 0.199 -36.510 1.00 89.00 211 ALA A CA 1
ATOM 1524 C C . ALA A 1 211 ? 20.751 1.485 -37.163 1.00 89.00 211 ALA A C 1
ATOM 1526 O O . ALA A 1 211 ? 21.134 1.477 -38.334 1.00 89.00 211 ALA A O 1
ATOM 1527 N N . ALA A 1 212 ? 20.873 2.572 -36.391 1.00 87.31 212 ALA A N 1
ATOM 1528 C CA . ALA A 1 212 ? 21.454 3.826 -36.866 1.00 87.31 212 ALA A CA 1
ATOM 1529 C C . ALA A 1 212 ? 22.935 3.675 -37.259 1.00 87.31 212 ALA A C 1
ATOM 1531 O O . ALA A 1 212 ? 23.350 4.176 -38.305 1.00 87.31 212 ALA A O 1
ATOM 1532 N N . ALA A 1 213 ? 23.733 2.952 -36.465 1.00 85.75 213 ALA A N 1
ATOM 1533 C CA . ALA A 1 213 ? 25.134 2.674 -36.780 1.00 85.75 213 ALA A CA 1
ATOM 1534 C C . ALA A 1 213 ? 25.277 1.844 -38.066 1.00 85.75 213 ALA A C 1
ATOM 1536 O O . ALA A 1 213 ? 26.144 2.129 -38.895 1.00 85.75 213 ALA A O 1
ATOM 1537 N N . GLN A 1 214 ? 24.397 0.862 -38.276 1.00 93.69 214 GLN A N 1
ATOM 1538 C CA . GLN A 1 214 ? 24.378 0.060 -39.497 1.00 93.69 214 GLN A CA 1
ATOM 1539 C C . GLN A 1 214 ? 24.030 0.910 -40.728 1.00 93.69 214 GLN A C 1
ATOM 1541 O O . GLN A 1 214 ? 24.688 0.794 -41.764 1.00 93.69 214 GLN A O 1
ATOM 1546 N N . GLN A 1 215 ? 23.057 1.816 -40.610 1.00 92.19 215 GLN A N 1
ATOM 1547 C CA . GLN A 1 215 ? 22.714 2.750 -41.682 1.00 92.19 215 GLN A CA 1
ATOM 1548 C C . GLN A 1 215 ? 23.863 3.726 -41.986 1.00 92.19 215 GLN A C 1
ATOM 1550 O O . GLN A 1 215 ? 24.177 3.968 -43.154 1.00 92.19 215 GLN A O 1
ATOM 1555 N N . ALA A 1 216 ? 24.538 4.249 -40.957 1.00 84.19 216 ALA A N 1
ATOM 1556 C CA . ALA A 1 216 ? 25.700 5.118 -41.128 1.00 84.19 216 ALA A CA 1
ATOM 1557 C C . ALA A 1 216 ? 26.856 4.399 -41.848 1.00 84.19 216 ALA A C 1
ATOM 1559 O O . ALA A 1 216 ? 27.452 4.962 -42.769 1.00 84.19 216 ALA A O 1
ATOM 1560 N N . ALA A 1 217 ? 27.126 3.137 -41.497 1.00 85.06 217 ALA A N 1
ATOM 1561 C CA . ALA A 1 217 ? 28.142 2.321 -42.161 1.00 85.06 217 ALA A CA 1
ATOM 1562 C C . ALA A 1 217 ? 27.822 2.083 -43.650 1.00 85.06 217 ALA A C 1
ATOM 1564 O O . ALA A 1 217 ? 28.712 2.194 -44.496 1.00 85.06 217 ALA A O 1
ATOM 1565 N N . MET A 1 218 ? 26.554 1.829 -44.000 1.00 90.56 218 MET A N 1
ATOM 1566 C CA . MET A 1 218 ? 26.136 1.695 -45.404 1.00 90.56 218 MET A CA 1
ATOM 1567 C C . MET A 1 218 ? 26.358 2.984 -46.204 1.00 90.56 218 MET A C 1
ATOM 1569 O O . MET A 1 218 ? 26.854 2.931 -47.330 1.00 90.56 218 MET A O 1
ATOM 1573 N N . MET A 1 219 ? 26.040 4.148 -45.628 1.00 91.56 219 MET A N 1
ATOM 1574 C CA . MET A 1 219 ? 26.266 5.429 -46.304 1.00 91.56 219 MET A CA 1
ATOM 1575 C C . MET A 1 219 ? 27.756 5.717 -46.523 1.00 91.56 219 MET A C 1
ATOM 1577 O O . MET A 1 219 ? 28.128 6.198 -47.593 1.00 91.56 219 MET A O 1
ATOM 1581 N N . GLN A 1 220 ? 28.618 5.381 -45.559 1.00 90.00 220 GLN A N 1
ATOM 1582 C CA . GLN A 1 220 ? 30.069 5.514 -45.729 1.00 90.00 220 GLN A CA 1
ATOM 1583 C C . GLN A 1 220 ? 30.604 4.589 -46.830 1.00 90.00 220 GLN A C 1
ATOM 1585 O O . GLN A 1 220 ? 31.394 5.029 -47.667 1.00 90.00 220 GLN A O 1
ATOM 1590 N N . ALA A 1 221 ? 30.136 3.339 -46.890 1.00 83.19 221 ALA A N 1
ATOM 1591 C CA . ALA A 1 221 ? 30.520 2.403 -47.945 1.00 83.19 221 ALA A CA 1
ATOM 1592 C C . ALA A 1 221 ? 30.083 2.889 -49.338 1.00 83.19 221 ALA A C 1
ATOM 1594 O O . ALA A 1 221 ? 30.857 2.809 -50.294 1.00 83.19 221 ALA A O 1
ATOM 1595 N N . TYR A 1 222 ? 28.876 3.451 -49.451 1.00 92.69 222 TYR A N 1
ATOM 1596 C CA . TYR A 1 222 ? 28.389 4.039 -50.699 1.00 92.69 222 TYR A CA 1
ATOM 1597 C C . TYR A 1 222 ? 29.260 5.220 -51.159 1.00 92.69 222 TYR A C 1
ATOM 1599 O O . TYR A 1 222 ? 29.669 5.271 -52.320 1.00 92.69 222 TYR A O 1
ATOM 1607 N N . GLN A 1 223 ? 29.613 6.136 -50.250 1.00 91.50 223 GLN A N 1
ATOM 1608 C CA . GLN A 1 223 ? 30.485 7.273 -50.571 1.00 91.50 223 GLN A CA 1
ATOM 1609 C C . GLN A 1 223 ? 31.892 6.830 -50.986 1.00 91.50 223 GLN A C 1
ATOM 1611 O O . GLN A 1 223 ? 32.434 7.337 -51.970 1.00 91.50 223 GLN A O 1
ATOM 1616 N N . ALA A 1 224 ? 32.465 5.846 -50.289 1.00 79.69 224 ALA A N 1
ATOM 1617 C CA . ALA A 1 224 ? 33.752 5.270 -50.662 1.00 79.69 224 ALA A CA 1
ATOM 1618 C C . ALA A 1 224 ? 33.698 4.629 -52.062 1.00 79.69 224 ALA A C 1
ATOM 1620 O O . ALA A 1 224 ? 34.594 4.843 -52.880 1.00 79.69 224 ALA A O 1
ATOM 1621 N N . GLY A 1 225 ? 32.619 3.905 -52.379 1.00 88.12 225 GLY A N 1
ATOM 1622 C CA . GLY A 1 225 ? 32.397 3.332 -53.708 1.00 88.12 225 GLY A CA 1
ATOM 1623 C C . GLY A 1 225 ? 32.330 4.390 -54.815 1.00 88.12 225 GLY A C 1
ATOM 1624 O O . GLY A 1 225 ? 32.971 4.232 -55.859 1.00 88.12 225 GLY A O 1
ATOM 1625 N N . ALA A 1 226 ? 31.617 5.493 -54.571 1.00 85.50 226 ALA A N 1
ATOM 1626 C CA . ALA A 1 226 ? 31.507 6.607 -55.512 1.00 85.50 226 ALA A CA 1
ATOM 1627 C C . ALA A 1 226 ? 32.865 7.283 -55.782 1.00 85.50 226 ALA A C 1
ATOM 1629 O O . ALA A 1 226 ? 33.205 7.537 -56.938 1.00 85.50 226 ALA A O 1
ATOM 1630 N N . ALA A 1 227 ? 33.684 7.504 -54.748 1.00 82.19 227 ALA A N 1
ATOM 1631 C CA . ALA A 1 227 ? 35.022 8.081 -54.902 1.00 82.19 227 ALA A CA 1
ATOM 1632 C C . ALA A 1 227 ? 35.948 7.194 -55.755 1.00 82.19 227 ALA A C 1
ATOM 1634 O O . ALA A 1 227 ? 36.667 7.689 -56.625 1.00 82.19 227 ALA A O 1
ATOM 1635 N N . VAL A 1 228 ? 35.890 5.872 -55.565 1.00 88.81 228 VAL A N 1
ATOM 1636 C CA . VAL A 1 228 ? 36.677 4.914 -56.357 1.00 88.81 228 VAL A CA 1
ATOM 1637 C C . VAL A 1 228 ? 36.213 4.872 -57.820 1.00 88.81 228 VAL A C 1
ATOM 1639 O O . VAL A 1 228 ? 37.045 4.732 -58.720 1.00 88.81 228 VAL A O 1
ATOM 1642 N N . GLN A 1 229 ? 34.910 4.995 -58.099 1.00 89.94 229 GLN A N 1
ATOM 1643 C CA . GLN A 1 229 ? 34.423 5.124 -59.480 1.00 89.94 229 GLN A CA 1
ATOM 1644 C C . GLN A 1 229 ? 34.865 6.443 -60.124 1.00 89.94 229 GLN A C 1
ATOM 1646 O O . GLN A 1 229 ? 35.334 6.424 -61.262 1.00 89.94 229 GLN A O 1
ATOM 1651 N N . ALA A 1 230 ? 34.794 7.561 -59.395 1.00 80.94 230 ALA A N 1
ATOM 1652 C CA . ALA A 1 230 ? 35.260 8.859 -59.880 1.00 80.94 230 ALA A CA 1
ATOM 1653 C C . ALA A 1 230 ? 36.766 8.844 -60.202 1.00 80.94 230 ALA A C 1
ATOM 1655 O O . ALA A 1 230 ? 37.173 9.314 -61.264 1.00 80.94 230 ALA A O 1
ATOM 1656 N N . GLN A 1 231 ? 37.594 8.228 -59.349 1.00 88.56 231 GLN A N 1
ATOM 1657 C CA . GLN A 1 231 ? 39.025 8.042 -59.625 1.00 88.56 231 GLN A CA 1
ATOM 1658 C C . GLN A 1 231 ? 39.276 7.160 -60.849 1.00 88.56 231 GLN A C 1
ATOM 1660 O O . GLN A 1 231 ? 40.137 7.481 -61.667 1.00 88.56 231 GLN A O 1
ATOM 1665 N N . ARG A 1 232 ? 38.520 6.066 -61.013 1.00 89.44 232 ARG A N 1
ATOM 1666 C CA . ARG A 1 232 ? 38.641 5.208 -62.200 1.00 89.44 232 ARG A CA 1
ATOM 1667 C C . ARG A 1 232 ? 38.275 5.955 -63.483 1.00 89.44 232 ARG A C 1
ATOM 1669 O O . ARG A 1 232 ? 39.004 5.835 -64.464 1.00 89.44 232 ARG A O 1
ATOM 1676 N N . ALA A 1 233 ? 37.212 6.757 -63.468 1.00 85.88 233 ALA A N 1
ATOM 1677 C CA . ALA A 1 233 ? 36.837 7.592 -64.607 1.00 85.88 233 ALA A CA 1
ATOM 1678 C C . ALA A 1 233 ? 37.915 8.647 -64.929 1.00 85.88 233 ALA A C 1
ATOM 1680 O O . ALA A 1 233 ? 38.302 8.798 -66.088 1.00 85.88 233 ALA A O 1
ATOM 1681 N N . ALA A 1 234 ? 38.472 9.315 -63.912 1.00 81.94 234 ALA A N 1
ATOM 1682 C CA . ALA A 1 234 ? 39.557 10.283 -64.088 1.00 81.94 234 ALA A CA 1
ATOM 1683 C C . ALA A 1 234 ? 40.842 9.636 -64.643 1.00 81.94 234 ALA A C 1
ATOM 1685 O O . ALA A 1 234 ? 41.475 10.184 -65.545 1.00 81.94 234 ALA A O 1
ATOM 1686 N N . ALA A 1 235 ? 41.205 8.440 -64.169 1.00 80.12 235 ALA A N 1
ATOM 1687 C CA . ALA A 1 235 ? 42.355 7.693 -64.678 1.00 80.12 235 ALA A CA 1
ATOM 1688 C C . ALA A 1 235 ? 42.178 7.278 -66.150 1.00 80.12 235 ALA A C 1
ATOM 1690 O O . ALA A 1 235 ? 43.131 7.332 -66.928 1.00 80.12 235 ALA A O 1
ATOM 1691 N N . GLN A 1 236 ? 40.959 6.908 -66.560 1.00 91.62 236 GLN A N 1
ATOM 1692 C CA . GLN A 1 236 ? 40.655 6.617 -67.965 1.00 91.62 236 GLN A CA 1
ATOM 1693 C C . GLN A 1 236 ? 40.791 7.862 -68.852 1.00 91.62 236 GLN A C 1
ATOM 1695 O O . GLN A 1 236 ? 41.381 7.772 -69.928 1.00 91.62 236 GLN A O 1
ATOM 1700 N N . GLN A 1 237 ? 40.324 9.028 -68.393 1.00 90.94 237 GLN A N 1
ATOM 1701 C CA . GLN A 1 237 ? 40.512 10.292 -69.116 1.00 90.94 237 GLN A CA 1
ATOM 1702 C C . GLN A 1 237 ? 41.996 10.669 -69.241 1.00 90.94 237 GLN A C 1
ATOM 1704 O O . GLN A 1 237 ? 42.444 11.054 -70.322 1.00 90.94 237 GLN A O 1
ATOM 1709 N N . ALA A 1 238 ? 42.779 10.498 -68.172 1.00 80.50 238 ALA A N 1
ATOM 1710 C CA . ALA A 1 238 ? 44.220 10.744 -68.199 1.00 80.50 238 ALA A CA 1
ATOM 1711 C C . ALA A 1 238 ? 44.946 9.817 -69.193 1.00 80.50 238 ALA A C 1
ATOM 1713 O O . ALA A 1 238 ? 45.796 10.274 -69.958 1.00 80.50 238 ALA A O 1
ATOM 1714 N N . MET A 1 239 ? 44.579 8.530 -69.248 1.00 87.50 239 MET A N 1
ATOM 1715 C CA . MET A 1 239 ? 45.156 7.598 -70.224 1.00 87.50 239 MET A CA 1
ATOM 1716 C C . MET A 1 239 ? 44.795 7.951 -71.672 1.00 87.50 239 MET A C 1
ATOM 1718 O O . MET A 1 239 ? 45.660 7.849 -72.541 1.00 87.50 239 MET A O 1
ATOM 1722 N N . GLN A 1 240 ? 43.575 8.421 -71.946 1.00 89.81 240 GLN A N 1
ATOM 1723 C CA . GLN A 1 240 ? 43.208 8.891 -73.289 1.00 89.81 240 GLN A CA 1
ATOM 1724 C C . GLN A 1 240 ? 44.020 10.122 -73.713 1.00 89.81 240 GLN A C 1
ATOM 1726 O O . GLN A 1 240 ? 44.468 10.192 -74.856 1.00 89.81 240 GLN A O 1
ATOM 1731 N N . GLN A 1 241 ? 44.275 11.066 -72.799 1.00 89.31 241 GLN A N 1
ATOM 1732 C CA . GLN A 1 241 ? 45.140 12.211 -73.099 1.00 89.31 241 GLN A CA 1
ATOM 1733 C C . GLN A 1 241 ? 46.587 11.792 -73.365 1.00 89.31 241 GLN A C 1
ATOM 1735 O O . GLN A 1 241 ? 47.199 12.306 -74.298 1.00 89.31 241 GLN A O 1
ATOM 1740 N N . LEU A 1 242 ? 47.128 10.839 -72.599 1.00 88.25 242 LEU A N 1
ATOM 1741 C CA . LEU A 1 242 ? 48.475 10.317 -72.847 1.00 88.25 242 LEU A CA 1
ATOM 1742 C C . LEU A 1 242 ? 48.573 9.608 -74.204 1.00 88.25 242 LEU A C 1
ATOM 1744 O O . LEU A 1 242 ? 49.554 9.804 -74.916 1.00 88.25 242 LEU A O 1
ATOM 1748 N N . GLN A 1 243 ? 47.554 8.842 -74.602 1.00 88.56 243 GLN A N 1
ATOM 1749 C CA . GLN A 1 243 ? 47.500 8.226 -75.933 1.00 88.56 243 GLN A CA 1
ATOM 1750 C C . GLN A 1 243 ? 47.433 9.281 -77.048 1.00 88.56 243 GLN A C 1
ATOM 1752 O O . GLN A 1 243 ? 48.167 9.183 -78.032 1.00 88.56 243 GLN A O 1
ATOM 1757 N N . ALA A 1 244 ? 46.613 10.323 -76.879 1.00 81.94 244 ALA A N 1
ATOM 1758 C CA . ALA A 1 244 ? 46.531 11.430 -77.830 1.00 81.94 244 ALA A CA 1
ATOM 1759 C C . ALA A 1 244 ? 47.857 12.212 -77.933 1.00 81.94 244 ALA A C 1
ATOM 1761 O O . ALA A 1 244 ? 48.303 12.540 -79.033 1.00 81.94 244 ALA A O 1
ATOM 1762 N N . ALA A 1 245 ? 48.524 12.464 -76.804 1.00 82.75 245 ALA A N 1
ATOM 1763 C CA . ALA A 1 245 ? 49.824 13.130 -76.762 1.00 82.75 245 ALA A CA 1
ATOM 1764 C C . ALA A 1 245 ? 50.928 12.286 -77.419 1.00 82.75 245 ALA A C 1
ATOM 1766 O O . ALA A 1 245 ? 51.736 12.821 -78.177 1.00 82.75 245 ALA A O 1
ATOM 1767 N N . ALA A 1 246 ? 50.934 10.969 -77.187 1.00 87.06 246 ALA A N 1
ATOM 1768 C CA . ALA A 1 246 ? 51.868 10.050 -77.830 1.00 87.06 246 ALA A CA 1
ATOM 1769 C C . ALA A 1 246 ? 51.693 10.039 -79.358 1.00 87.06 246 ALA A C 1
ATOM 1771 O O . ALA A 1 246 ? 52.684 10.106 -80.086 1.00 87.06 246 ALA A O 1
ATOM 1772 N N . PHE A 1 247 ? 50.447 10.035 -79.850 1.00 93.69 247 PHE A N 1
ATOM 1773 C CA . PHE A 1 247 ? 50.166 10.138 -81.285 1.00 93.69 247 PHE A CA 1
ATOM 1774 C C . PHE A 1 247 ? 50.698 11.450 -81.880 1.00 93.69 247 PHE A C 1
ATOM 1776 O O . PHE A 1 247 ? 51.386 11.434 -82.902 1.00 93.69 247 PHE A O 1
ATOM 1783 N N . LEU A 1 248 ? 50.449 12.585 -81.218 1.00 92.75 248 LEU A N 1
ATOM 1784 C CA . LEU A 1 248 ? 50.947 13.888 -81.667 1.00 92.75 248 LEU A CA 1
ATOM 1785 C C . LEU A 1 248 ? 52.484 13.941 -81.681 1.00 92.75 248 LEU A C 1
ATOM 1787 O O . LEU A 1 248 ? 53.079 14.475 -82.616 1.00 92.75 248 LEU A O 1
ATOM 1791 N N . GLN A 1 249 ? 53.141 13.349 -80.681 1.00 91.25 249 GLN A N 1
ATOM 1792 C CA . GLN A 1 249 ? 54.600 13.275 -80.622 1.00 91.25 249 GLN A CA 1
ATOM 1793 C C . GLN A 1 249 ? 55.173 12.436 -81.774 1.00 91.25 249 GLN A C 1
ATOM 1795 O O . GLN A 1 249 ? 56.157 12.836 -82.398 1.00 91.25 249 GLN A O 1
ATOM 1800 N N . GLN A 1 250 ? 54.538 11.307 -82.102 1.00 90.81 250 GLN A N 1
ATOM 1801 C CA . GLN A 1 250 ? 54.935 10.474 -83.238 1.00 90.81 250 GLN A CA 1
ATOM 1802 C C . GLN A 1 250 ? 54.747 11.212 -84.572 1.00 90.81 250 GLN A C 1
ATOM 1804 O O . GLN A 1 250 ? 55.630 11.164 -85.430 1.00 90.81 250 GLN A O 1
ATOM 1809 N N . ALA A 1 251 ? 53.643 11.951 -84.722 1.00 88.44 251 ALA A N 1
ATOM 1810 C CA . ALA A 1 251 ? 53.389 12.785 -85.893 1.00 88.44 251 ALA A CA 1
ATOM 1811 C C . ALA A 1 251 ? 54.448 13.891 -86.048 1.00 88.44 251 ALA A C 1
ATOM 1813 O O . ALA A 1 251 ? 54.988 14.079 -87.136 1.00 88.44 251 ALA A O 1
ATOM 1814 N N . LEU A 1 252 ? 54.813 14.578 -84.960 1.00 93.81 252 LEU A N 1
ATOM 1815 C CA . LEU A 1 252 ? 55.863 15.602 -84.978 1.00 93.81 252 LEU A CA 1
ATOM 1816 C C . LEU A 1 252 ? 57.237 15.027 -85.342 1.00 93.81 252 LEU A C 1
ATOM 1818 O O . LEU A 1 252 ? 57.970 15.649 -86.112 1.00 93.81 252 LEU A O 1
ATOM 1822 N N . LEU A 1 253 ? 57.580 13.838 -84.838 1.00 93.12 253 LEU A N 1
ATOM 1823 C CA . LEU A 1 253 ? 58.823 13.152 -85.199 1.00 93.12 253 LEU A CA 1
ATOM 1824 C C . LEU A 1 253 ? 58.861 12.774 -86.688 1.00 93.12 253 LEU A C 1
ATOM 1826 O O . LEU A 1 253 ? 59.886 12.988 -87.337 1.00 93.12 253 LEU A O 1
ATOM 1830 N N . GLN A 1 254 ? 57.752 12.287 -87.257 1.00 92.88 254 GLN A N 1
ATOM 1831 C CA . GLN A 1 254 ? 57.670 12.025 -88.699 1.00 92.88 254 GLN A CA 1
ATOM 1832 C C . GLN A 1 254 ? 57.779 13.309 -89.529 1.00 92.88 254 GLN A C 1
ATOM 1834 O O . GLN A 1 254 ? 58.482 13.325 -90.538 1.00 92.88 254 GLN A O 1
ATOM 1839 N N . ILE A 1 255 ? 57.151 14.405 -89.088 1.00 90.12 255 ILE A N 1
ATOM 1840 C CA . ILE A 1 255 ? 57.280 15.712 -89.748 1.00 90.12 255 ILE A CA 1
ATOM 1841 C C . ILE A 1 255 ? 58.739 16.190 -89.713 1.00 90.12 255 ILE A C 1
ATOM 1843 O O . ILE A 1 255 ? 59.253 16.642 -90.736 1.00 90.12 255 ILE A O 1
ATOM 1847 N N . GLN A 1 256 ? 59.438 16.057 -88.581 1.00 91.12 256 GLN A N 1
ATOM 1848 C CA . GLN A 1 256 ? 60.859 16.412 -88.485 1.00 91.12 256 GLN A CA 1
ATOM 1849 C C . GLN A 1 256 ? 61.734 15.579 -89.426 1.00 91.12 256 GLN A C 1
ATOM 1851 O O . GLN A 1 256 ? 62.567 16.144 -90.136 1.00 91.12 256 GLN A O 1
ATOM 1856 N N . GLN A 1 257 ? 61.532 14.259 -89.479 1.00 90.44 257 GLN A N 1
ATOM 1857 C CA . GLN A 1 257 ? 62.266 13.393 -90.406 1.00 90.44 257 GLN A CA 1
ATOM 1858 C C . GLN A 1 257 ? 61.976 13.751 -91.868 1.00 90.44 257 GLN A C 1
ATOM 1860 O O . GLN A 1 257 ? 62.903 13.841 -92.672 1.00 90.44 257 GLN A O 1
ATOM 1865 N N . ALA A 1 258 ? 60.715 14.031 -92.212 1.00 83.12 258 ALA A N 1
ATOM 1866 C CA . ALA A 1 258 ? 60.338 14.474 -93.551 1.00 83.12 258 ALA A CA 1
ATOM 1867 C C . ALA A 1 258 ? 61.001 15.813 -93.923 1.00 83.12 258 ALA A C 1
ATOM 1869 O O . ALA A 1 258 ? 61.488 15.971 -95.042 1.00 83.12 258 ALA A O 1
ATOM 1870 N N . GLN A 1 259 ? 61.090 16.769 -92.994 1.00 89.31 259 GLN A N 1
ATOM 1871 C CA . GLN A 1 259 ? 61.811 18.025 -93.230 1.00 89.31 259 GLN A CA 1
ATOM 1872 C C . GLN A 1 259 ? 63.324 17.826 -93.375 1.00 89.31 259 GLN A C 1
ATOM 1874 O O . GLN A 1 259 ? 63.946 18.498 -94.196 1.00 89.31 259 GLN A O 1
ATOM 1879 N N . GLN A 1 260 ? 63.926 16.915 -92.605 1.00 87.12 260 GLN A N 1
ATOM 1880 C CA . GLN A 1 260 ? 65.355 16.617 -92.706 1.00 87.12 260 GLN A CA 1
ATOM 1881 C C . GLN A 1 260 ? 65.699 15.939 -94.037 1.00 87.12 260 GLN A C 1
ATOM 1883 O O . GLN A 1 260 ? 66.713 16.275 -94.646 1.00 87.12 260 GLN A O 1
ATOM 1888 N N . ASN A 1 261 ? 64.842 15.031 -94.509 1.00 87.25 261 ASN A N 1
ATOM 1889 C CA . ASN A 1 261 ? 64.997 14.395 -95.816 1.00 87.25 261 ASN A CA 1
ATOM 1890 C C . ASN A 1 261 ? 64.856 15.401 -96.966 1.00 87.25 261 ASN A C 1
ATOM 1892 O O . ASN A 1 261 ? 65.621 15.319 -97.913 1.00 87.25 261 ASN A O 1
ATOM 1896 N N . ASN A 1 262 ? 63.967 16.394 -96.856 1.00 86.69 262 ASN A N 1
ATOM 1897 C CA . ASN A 1 262 ? 63.837 17.468 -97.852 1.00 86.69 262 ASN A CA 1
ATOM 1898 C C . ASN A 1 262 ? 65.006 18.481 -97.861 1.00 86.69 262 ASN A C 1
ATOM 1900 O O . ASN A 1 262 ? 65.029 19.367 -98.711 1.00 86.69 262 ASN A O 1
ATOM 1904 N N . LYS A 1 263 ? 65.956 18.401 -96.915 1.00 78.06 263 LYS A N 1
ATOM 1905 C CA . LYS A 1 263 ? 67.159 19.258 -96.868 1.00 78.06 263 LYS A CA 1
ATOM 1906 C C . LYS A 1 263 ? 68.423 18.597 -97.442 1.00 78.06 263 LYS A C 1
ATOM 1908 O O . LYS A 1 263 ? 69.461 19.256 -97.460 1.00 78.06 263 LYS A O 1
ATOM 1913 N N . LYS A 1 264 ? 68.362 17.325 -97.848 1.00 65.44 264 LYS A N 1
ATOM 1914 C CA . LYS A 1 264 ? 69.447 16.617 -98.546 1.00 65.44 264 LYS A CA 1
ATOM 1915 C C . LYS A 1 264 ? 69.191 16.631 -100.044 1.00 65.44 264 LYS A C 1
ATOM 1917 O O . LYS A 1 264 ? 70.188 16.776 -100.779 1.00 65.44 264 LYS A O 1
#

Foldseek 3Di:
DDDDDDDDDPPPDDPDDDDDDDDDPDDDDPPPPDDPPPPDDDDDDDDDPDDPPPPPPPPPPPVVVPPPPPPPPPPDPPPPVCPVVVVVVVVVVVVVVVVVVVVVVPPPPDPDPVVVVVVVVVVVVVVVVVVVVVVVVVVVVVVVVVVVVVVVVVVVVVVVVVVVVVVVVVVVVVVVVVVVVVVVVVVVVVVVVVVVVVVVVVVVVVVVVVVVVVVVVVVVVVVVVVVVVVVVVVVVVVVVVVVVVVVVVVVVVVVVVVVVVVVD

Organism: Chlamydomonas reinhardtii (NCBI:txid3055)

pLDDT: mean 70.52, std 23.32, range [28.91, 98.25]

Secondary structure (DSSP, 8-state):
-----------------S-S------------S--------------------TT-------TTTT------------------HHHHHHHHHHHHHHHHHHHTTS--S--SSHHHHHHHHHHHHHHHHHHHHHHHHHHHHHHHHHHHHHHHHHHHHHHHHHHHHHHHHHHHHHHHHHHHHHHHHHHHHHHHHHHHHHHHHHHHHHHHHHHHHHHHHHHHHHHHHHHHHHHHHHHHHHHHHHHHHHHHHHHHHHHHHHHHHTT-

Radius of gyration: 60.14 Å; chains: 1; bounding box: 137×44×183 Å